Protein AF-A0A7V9NP67-F1 (afdb_monomer_lite)

Radius of gyration: 25.95 Å; chains: 1; bounding box: 63×32×82 Å

Secondary structure (DSSP, 8-state):
-----------HHHHHHHHHHHHHHHHHHHHHHHHHHHHSTTPPPSS---HHHH-EEEEEEEESSSPPPHHHHHHHHHHTT--S-EEEE-SS-TTEEEEEEEPP--SS------------------------S-HHHHHHHHHHHHHHHHHHHHHTTTSEEPPTTS-TTT-TTEEEEEEEEEEE---TT-

Structure (mmCIF, N/CA/C/O backbone):
data_AF-A0A7V9NP67-F1
#
_entry.id   AF-A0A7V9NP67-F1
#
loop_
_atom_site.group_PDB
_atom_site.id
_atom_site.type_symbol
_atom_site.label_atom_id
_atom_site.label_alt_id
_atom_site.label_comp_id
_atom_site.label_asym_id
_atom_site.label_entity_id
_atom_site.label_seq_id
_atom_site.pdbx_PDB_ins_code
_atom_site.Cartn_x
_atom_site.Cartn_y
_atom_site.Cartn_z
_atom_site.occupancy
_atom_site.B_iso_or_equiv
_atom_site.auth_seq_id
_atom_site.auth_comp_id
_atom_site.auth_asym_id
_atom_site.auth_atom_id
_atom_site.pdbx_PDB_model_num
ATOM 1 N N . MET A 1 1 ? -14.406 8.738 -49.162 1.00 58.19 1 MET A N 1
ATOM 2 C CA . MET A 1 1 ? -13.792 7.733 -48.272 1.00 58.19 1 MET A CA 1
ATOM 3 C C . MET A 1 1 ? -12.295 7.837 -48.492 1.00 58.19 1 MET A C 1
ATOM 5 O O . MET A 1 1 ? -11.860 7.601 -49.608 1.00 58.19 1 MET A O 1
ATOM 9 N N . PHE A 1 2 ? -11.547 8.361 -47.522 1.00 65.94 2 PHE A N 1
ATOM 10 C CA . PHE A 1 2 ? -10.110 8.587 -47.685 1.00 65.94 2 PHE A CA 1
ATOM 11 C C . PHE A 1 2 ? -9.362 7.286 -47.365 1.00 65.94 2 PHE A C 1
ATOM 13 O O . PHE A 1 2 ? -9.343 6.856 -46.214 1.00 65.94 2 PHE A O 1
ATOM 20 N N . GLU A 1 3 ? -8.786 6.643 -48.381 1.00 68.69 3 GLU A N 1
ATOM 21 C CA . GLU A 1 3 ? -7.829 5.547 -48.198 1.00 68.69 3 GLU A CA 1
ATOM 22 C C . GLU A 1 3 ? -6.457 6.143 -47.865 1.00 68.69 3 GLU A C 1
ATOM 24 O O . GLU A 1 3 ? -5.738 6.614 -48.742 1.00 68.69 3 GLU A O 1
ATOM 29 N N . PHE A 1 4 ? -6.092 6.147 -46.583 1.00 68.44 4 PHE A N 1
ATOM 30 C CA . PHE A 1 4 ? -4.807 6.686 -46.120 1.00 68.44 4 PHE A CA 1
ATOM 31 C C . PHE A 1 4 ? -3.617 5.732 -46.329 1.00 68.44 4 PHE A C 1
ATOM 33 O O . PHE A 1 4 ? -2.472 6.141 -46.157 1.00 68.44 4 PHE A O 1
ATOM 40 N N . PHE A 1 5 ? -3.857 4.484 -46.743 1.00 70.94 5 PHE A N 1
ATOM 41 C CA . PHE A 1 5 ? -2.814 3.472 -46.919 1.00 70.94 5 PHE A CA 1
ATOM 42 C C . PHE A 1 5 ? -2.998 2.706 -48.234 1.00 70.94 5 PHE A C 1
ATOM 44 O O . PHE A 1 5 ? -3.529 1.599 -48.266 1.00 70.94 5 PHE A O 1
ATOM 51 N N . GLY A 1 6 ? -2.545 3.302 -49.339 1.00 74.88 6 GLY A N 1
ATOM 52 C CA . GLY A 1 6 ? -2.340 2.580 -50.597 1.00 74.88 6 GLY A CA 1
ATOM 53 C C . GLY A 1 6 ? -1.112 1.660 -50.522 1.00 74.88 6 GLY A C 1
ATOM 54 O O . GLY A 1 6 ? -0.182 1.950 -49.774 1.00 74.88 6 GLY A O 1
ATOM 55 N N . LYS A 1 7 ? -1.128 0.556 -51.293 1.00 69.12 7 LYS A N 1
ATOM 56 C CA . LYS A 1 7 ? -0.087 -0.496 -51.439 1.00 69.12 7 LYS A CA 1
ATOM 57 C C . LYS A 1 7 ? 1.244 -0.207 -50.715 1.00 69.12 7 LYS A C 1
ATOM 59 O O . LYS A 1 7 ? 2.182 0.326 -51.305 1.00 69.12 7 LYS A O 1
ATOM 64 N N . ILE A 1 8 ? 1.336 -0.622 -49.452 1.00 77.69 8 ILE A N 1
ATOM 65 C CA . ILE A 1 8 ? 2.560 -0.539 -48.647 1.00 77.69 8 ILE A CA 1
ATOM 66 C C . ILE A 1 8 ? 3.517 -1.641 -49.115 1.00 77.69 8 ILE A C 1
ATOM 68 O O . ILE A 1 8 ? 3.267 -2.823 -48.888 1.00 77.69 8 ILE A O 1
ATOM 72 N N . ASN A 1 9 ? 4.610 -1.257 -49.776 1.00 77.62 9 ASN A N 1
ATOM 73 C CA . ASN A 1 9 ? 5.675 -2.164 -50.204 1.00 77.62 9 ASN A CA 1
ATOM 74 C C . ASN A 1 9 ? 6.942 -1.888 -49.381 1.00 77.62 9 ASN A C 1
ATOM 76 O O . ASN A 1 9 ? 7.837 -1.168 -49.819 1.00 77.62 9 ASN A O 1
ATOM 80 N N . VAL A 1 10 ? 6.967 -2.395 -48.147 1.00 84.00 10 VAL A N 1
ATOM 81 C CA . VAL A 1 10 ? 8.101 -2.259 -47.222 1.00 84.00 10 VAL A CA 1
ATOM 82 C C . VAL A 1 10 ? 8.799 -3.608 -47.100 1.00 84.00 10 VAL A C 1
ATOM 84 O O . VAL A 1 10 ? 8.174 -4.604 -46.736 1.00 84.00 10 VAL A O 1
ATOM 87 N N . ASP A 1 11 ? 10.104 -3.633 -47.373 1.00 85.38 11 ASP A N 1
ATOM 88 C CA . ASP A 1 11 ? 10.941 -4.817 -47.179 1.00 85.38 11 ASP A CA 1
ATOM 89 C C . ASP A 1 11 ? 11.337 -4.963 -45.702 1.00 85.38 11 ASP A C 1
ATOM 91 O O . ASP A 1 11 ? 12.417 -4.568 -45.249 1.00 85.38 11 ASP A O 1
ATOM 95 N N . TRP A 1 12 ? 10.425 -5.550 -44.932 1.00 88.69 12 TRP A N 1
ATOM 96 C CA . TRP A 1 12 ? 10.638 -5.883 -43.526 1.00 88.69 12 TRP A CA 1
ATOM 97 C C . TRP A 1 12 ? 11.828 -6.826 -43.315 1.00 88.69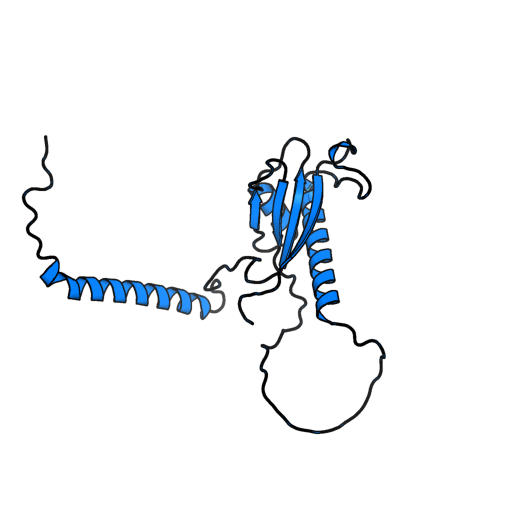 12 TRP A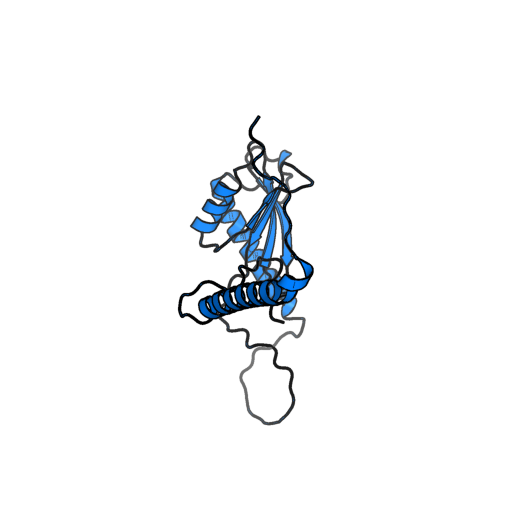 C 1
ATOM 99 O O . TRP A 1 12 ? 12.483 -6.781 -42.270 1.00 88.69 12 TRP A O 1
ATOM 109 N N . MET A 1 13 ? 12.148 -7.659 -44.309 1.00 88.75 13 MET A N 1
ATOM 110 C CA . MET A 1 13 ? 13.216 -8.644 -44.193 1.00 88.75 13 MET A CA 1
ATOM 111 C C . MET A 1 13 ? 14.601 -8.013 -44.367 1.00 88.75 13 MET A C 1
ATOM 113 O O . MET A 1 13 ? 15.543 -8.396 -43.664 1.00 88.75 13 MET A O 1
ATOM 117 N N . GLY A 1 14 ? 14.720 -7.015 -45.243 1.00 87.81 14 GLY A N 1
ATOM 118 C CA . GLY A 1 14 ? 15.917 -6.187 -45.392 1.00 87.81 14 GLY A CA 1
ATOM 119 C C . GLY A 1 14 ? 16.166 -5.275 -44.185 1.00 87.81 14 GLY A C 1
ATOM 120 O O . GLY A 1 14 ? 17.304 -5.140 -43.728 1.00 87.81 14 GLY A O 1
ATOM 121 N N . LEU A 1 15 ? 15.099 -4.718 -43.601 1.00 89.75 15 LEU A N 1
ATOM 122 C CA . LEU A 1 15 ? 15.173 -3.760 -42.488 1.00 89.75 15 LEU A CA 1
ATOM 123 C C . LEU A 1 15 ? 15.292 -4.393 -41.093 1.00 89.75 15 LEU A C 1
ATOM 125 O O . LEU A 1 15 ? 15.509 -3.680 -40.113 1.00 89.75 15 LEU A O 1
ATOM 129 N N . ARG A 1 16 ? 15.222 -5.721 -40.964 1.00 92.88 16 ARG A N 1
ATOM 130 C CA . ARG A 1 16 ? 15.302 -6.399 -39.656 1.00 92.88 16 ARG A CA 1
ATOM 131 C C . ARG A 1 16 ? 16.538 -6.014 -38.835 1.00 92.88 16 ARG A C 1
ATOM 133 O O . ARG A 1 16 ? 16.432 -5.802 -37.637 1.00 92.88 16 ARG A O 1
ATOM 140 N N . LYS A 1 17 ? 17.715 -5.900 -39.464 1.00 92.31 17 LYS A N 1
ATOM 141 C CA . LYS A 1 17 ? 18.984 -5.622 -38.767 1.00 92.31 17 LYS A CA 1
ATOM 142 C C . LYS A 1 17 ? 19.020 -4.216 -38.150 1.00 92.31 17 LYS A C 1
ATOM 144 O O . LYS A 1 17 ? 19.294 -4.136 -36.955 1.00 92.31 17 LYS A O 1
ATOM 149 N N . PRO A 1 18 ? 18.730 -3.126 -38.894 1.00 93.62 18 PRO A N 1
ATOM 150 C CA . PRO A 1 18 ? 18.667 -1.799 -38.287 1.00 93.62 18 PRO A CA 1
ATOM 151 C C . PRO A 1 18 ? 17.536 -1.676 -37.258 1.00 93.62 18 PRO A C 1
ATOM 153 O O . PRO A 1 18 ? 17.750 -1.064 -36.218 1.00 93.62 18 PRO A O 1
ATOM 156 N N . LEU A 1 19 ? 16.375 -2.305 -37.479 1.00 93.94 19 LEU A N 1
ATOM 157 C CA . LEU A 1 19 ? 15.278 -2.290 -36.500 1.00 93.94 19 LEU A CA 1
ATOM 158 C C . LEU A 1 19 ? 15.662 -2.986 -35.183 1.00 93.94 19 LEU A C 1
ATOM 160 O O . LEU A 1 19 ? 15.413 -2.444 -34.108 1.00 93.94 19 LEU A O 1
ATOM 164 N N . ILE A 1 20 ? 16.331 -4.142 -35.255 1.00 94.50 20 ILE A N 1
ATOM 165 C CA . ILE A 1 20 ? 16.862 -4.835 -34.071 1.00 94.50 20 ILE A CA 1
ATOM 166 C C . ILE A 1 20 ? 17.926 -3.976 -33.377 1.00 94.50 20 ILE A C 1
ATOM 168 O O . ILE A 1 20 ? 17.897 -3.849 -32.157 1.00 94.50 20 ILE A O 1
ATOM 172 N N . ALA A 1 21 ? 18.837 -3.349 -34.127 1.00 95.62 21 ALA A N 1
ATOM 173 C CA . ALA A 1 21 ? 19.868 -2.487 -33.550 1.00 95.62 21 ALA A CA 1
ATOM 174 C C . ALA A 1 21 ? 19.268 -1.287 -32.799 1.00 95.62 21 ALA A C 1
ATOM 176 O O . ALA A 1 21 ? 19.691 -0.991 -31.684 1.00 95.62 21 ALA A O 1
ATOM 177 N N . ILE A 1 22 ? 18.245 -0.642 -33.370 1.00 96.62 22 ILE A N 1
ATOM 178 C CA . ILE A 1 22 ? 17.503 0.442 -32.713 1.00 96.62 22 ILE A CA 1
ATOM 179 C C . ILE A 1 22 ? 16.813 -0.074 -31.445 1.00 96.62 22 ILE A C 1
ATOM 181 O O . ILE A 1 22 ? 16.920 0.558 -30.398 1.00 96.62 22 ILE A O 1
ATOM 185 N N . SER A 1 23 ? 16.162 -1.239 -31.505 1.00 95.12 23 SER A N 1
ATOM 186 C CA . SER A 1 23 ? 15.522 -1.847 -30.332 1.00 95.12 23 SER A CA 1
ATOM 187 C C . SER A 1 23 ? 16.520 -2.129 -29.207 1.00 95.12 23 SER A C 1
ATOM 189 O O . SER A 1 23 ? 16.227 -1.845 -28.048 1.00 95.12 23 SER A O 1
ATOM 191 N N . ILE A 1 24 ? 17.698 -2.668 -29.534 1.00 96.94 24 ILE A N 1
ATOM 192 C CA . ILE A 1 24 ? 18.765 -2.929 -28.559 1.00 96.94 24 ILE A CA 1
ATOM 193 C C . ILE A 1 24 ? 19.266 -1.614 -27.962 1.00 96.94 24 ILE A C 1
ATOM 195 O O . ILE A 1 24 ? 19.438 -1.526 -26.751 1.00 96.94 24 ILE A O 1
ATOM 199 N N . LEU A 1 25 ? 19.465 -0.582 -28.784 1.00 97.06 25 LEU A N 1
ATOM 200 C CA . LEU A 1 25 ? 19.927 0.722 -28.316 1.00 97.06 25 LEU A CA 1
ATOM 201 C C . LEU A 1 25 ? 18.929 1.348 -27.337 1.00 97.06 25 LEU A C 1
ATOM 203 O O . LEU A 1 25 ? 19.336 1.832 -26.284 1.00 97.06 25 LEU A O 1
ATOM 207 N N . ILE A 1 26 ? 17.630 1.281 -27.639 1.00 96.50 26 ILE A N 1
ATOM 208 C CA . ILE A 1 26 ? 16.570 1.764 -26.742 1.00 96.50 26 ILE A CA 1
ATOM 209 C C . ILE A 1 26 ? 16.566 0.972 -25.426 1.00 96.50 26 ILE A C 1
ATOM 211 O O . ILE A 1 26 ? 16.475 1.571 -24.356 1.00 96.50 26 ILE A O 1
ATOM 215 N N . LEU A 1 27 ? 16.717 -0.355 -25.484 1.00 95.81 27 LEU A N 1
ATOM 216 C CA . LEU A 1 27 ? 16.779 -1.204 -24.290 1.00 95.81 27 LEU A CA 1
ATOM 217 C C . LEU A 1 27 ? 17.988 -0.841 -23.413 1.00 95.81 27 LEU A C 1
ATOM 219 O O . LEU A 1 27 ? 17.838 -0.634 -22.209 1.00 95.81 27 LEU A O 1
ATOM 223 N N . LEU A 1 28 ? 19.171 -0.694 -24.016 1.00 96.19 28 LEU A N 1
ATOM 224 C CA . LEU A 1 28 ? 20.390 -0.290 -23.312 1.00 96.19 28 LEU A CA 1
ATOM 225 C C . LEU A 1 28 ? 20.266 1.112 -22.713 1.00 96.19 28 LEU A C 1
ATOM 227 O O . LEU A 1 28 ? 20.675 1.317 -21.575 1.00 96.19 28 LEU A O 1
ATOM 231 N N . ALA A 1 29 ? 19.667 2.063 -23.432 1.00 94.38 29 ALA A N 1
ATOM 232 C CA . ALA A 1 29 ? 19.404 3.398 -22.904 1.00 94.38 29 ALA A CA 1
ATOM 233 C C . ALA A 1 29 ? 18.481 3.349 -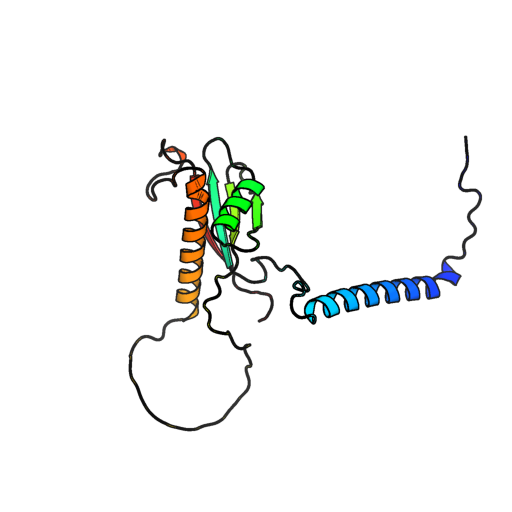21.673 1.00 94.38 29 ALA A C 1
ATOM 235 O O . ALA A 1 29 ? 18.747 4.028 -20.680 1.00 94.38 29 ALA A O 1
ATOM 236 N N . GLY A 1 30 ? 17.448 2.499 -21.699 1.00 90.12 30 GLY A N 1
ATOM 237 C CA . GLY A 1 30 ? 16.587 2.244 -20.544 1.00 90.12 30 GLY A CA 1
ATOM 238 C C . GLY A 1 30 ? 17.355 1.676 -19.347 1.00 90.12 30 GLY A C 1
ATOM 239 O O . GLY A 1 30 ? 17.207 2.175 -18.234 1.00 90.12 30 GLY A O 1
ATOM 240 N N . LEU A 1 31 ? 18.231 0.693 -19.573 1.00 89.62 31 LEU A N 1
ATOM 241 C CA . LEU A 1 31 ? 19.044 0.086 -18.513 1.00 89.62 31 LEU A CA 1
ATOM 242 C C . LEU A 1 31 ? 20.067 1.067 -17.918 1.00 89.62 31 LEU A C 1
ATOM 244 O O . LEU A 1 31 ? 20.252 1.129 -16.706 1.00 89.62 31 LEU A O 1
ATOM 248 N N . ILE A 1 32 ? 20.715 1.872 -18.759 1.00 89.88 32 ILE A N 1
ATOM 249 C CA . ILE A 1 32 ? 21.634 2.920 -18.300 1.00 89.88 32 ILE A CA 1
ATOM 250 C C . ILE A 1 32 ? 20.872 3.963 -17.473 1.00 89.88 32 ILE A C 1
ATOM 252 O O . ILE A 1 32 ? 21.392 4.444 -16.469 1.00 89.88 32 ILE A O 1
ATOM 256 N N . SER A 1 33 ? 19.630 4.286 -17.847 1.00 86.19 33 SER A N 1
ATOM 257 C CA . SER A 1 33 ? 18.789 5.219 -17.095 1.00 86.19 33 SER A CA 1
ATOM 258 C C . SER A 1 33 ? 18.439 4.701 -15.695 1.00 86.19 33 SER A C 1
ATOM 260 O O . SER A 1 33 ? 18.527 5.470 -14.735 1.00 86.19 33 SER A O 1
ATOM 262 N N . THR A 1 34 ? 18.094 3.417 -15.544 1.00 81.50 34 THR A N 1
ATOM 263 C CA . THR A 1 34 ? 17.768 2.843 -14.226 1.00 81.50 34 THR A CA 1
ATOM 264 C C . THR A 1 34 ? 18.993 2.765 -13.318 1.00 81.50 34 THR A C 1
ATOM 266 O O . THR A 1 34 ? 18.920 3.192 -12.166 1.00 81.50 34 THR A O 1
ATOM 269 N N . ILE A 1 35 ? 20.134 2.307 -13.844 1.00 83.06 35 ILE A N 1
ATOM 270 C CA . ILE A 1 35 ? 21.400 2.243 -13.098 1.00 83.06 35 ILE A CA 1
ATOM 271 C C . ILE A 1 35 ? 21.881 3.652 -12.731 1.00 83.06 35 ILE A C 1
ATOM 273 O O . ILE A 1 35 ? 22.275 3.897 -11.594 1.00 83.06 35 ILE A O 1
ATOM 277 N N . GLY A 1 36 ? 21.815 4.604 -13.666 1.00 81.94 36 GLY A N 1
ATOM 278 C CA . GLY A 1 36 ? 22.211 5.991 -13.421 1.00 81.94 36 GLY A CA 1
ATOM 279 C C . GLY A 1 36 ? 21.407 6.635 -12.292 1.00 81.94 36 GLY A C 1
ATOM 280 O O . GLY A 1 36 ? 21.974 7.326 -11.446 1.00 81.94 36 GLY A O 1
ATOM 281 N N . ARG A 1 37 ? 20.102 6.352 -12.222 1.00 78.62 37 ARG A N 1
ATOM 282 C CA . ARG A 1 37 ? 19.245 6.820 -11.128 1.00 78.62 37 ARG A CA 1
ATOM 283 C C . ARG A 1 37 ? 19.624 6.197 -9.785 1.00 78.62 37 ARG A C 1
ATOM 285 O O . ARG A 1 37 ? 19.660 6.916 -8.799 1.00 78.62 37 ARG A O 1
ATOM 292 N N . GLN A 1 38 ? 19.973 4.913 -9.762 1.00 73.56 38 GLN A N 1
ATOM 293 C CA . GLN A 1 38 ? 20.389 4.217 -8.542 1.00 73.56 38 GLN A CA 1
ATOM 294 C C . GLN A 1 38 ? 21.753 4.682 -8.009 1.00 73.56 38 GLN A C 1
ATOM 296 O O . GLN A 1 38 ? 21.962 4.723 -6.802 1.00 73.56 38 GLN A O 1
ATOM 301 N N . LEU A 1 39 ? 22.691 5.026 -8.897 1.00 74.62 39 LEU A N 1
ATOM 302 C CA . LEU A 1 39 ? 24.042 5.463 -8.520 1.00 74.62 39 LEU A CA 1
ATOM 303 C C . LEU A 1 39 ? 24.131 6.959 -8.177 1.00 74.62 39 LEU A C 1
ATOM 305 O O . LEU A 1 39 ? 25.167 7.415 -7.693 1.00 74.62 39 LEU A O 1
ATOM 309 N N . THR A 1 40 ? 23.078 7.736 -8.438 1.00 72.75 40 THR A N 1
ATOM 310 C CA . THR A 1 40 ? 23.053 9.167 -8.115 1.00 72.75 40 THR A CA 1
ATOM 311 C C . THR A 1 40 ? 22.690 9.359 -6.635 1.00 72.75 40 THR A C 1
ATOM 313 O O . THR A 1 40 ? 21.659 8.842 -6.204 1.00 72.75 40 THR A O 1
ATOM 316 N N . PRO A 1 41 ? 23.471 10.120 -5.840 1.00 59.28 41 PRO A N 1
ATOM 317 C CA . PRO A 1 41 ? 23.115 10.435 -4.456 1.00 59.28 41 PRO A CA 1
ATOM 318 C C . PRO A 1 41 ? 21.765 11.165 -4.396 1.00 59.28 41 PRO A C 1
ATOM 320 O O . PRO A 1 41 ? 21.612 12.228 -4.996 1.00 59.28 41 PRO A O 1
ATOM 323 N N . GLY A 1 42 ? 20.780 10.588 -3.703 1.00 63.28 42 GLY A N 1
ATOM 324 C CA . GLY A 1 42 ? 19.403 11.103 -3.663 1.00 63.28 42 GLY A CA 1
ATOM 325 C C . GLY A 1 42 ? 18.523 10.699 -4.855 1.00 63.28 42 GLY A C 1
ATOM 326 O O . GLY A 1 42 ? 17.424 11.228 -5.007 1.00 63.28 42 GLY A O 1
ATOM 327 N N . GLY A 1 43 ? 18.989 9.787 -5.712 1.00 60.22 43 GLY A N 1
ATOM 328 C CA . GLY A 1 43 ? 18.161 9.152 -6.732 1.00 60.22 43 GLY A CA 1
ATOM 329 C C . GLY A 1 43 ? 17.159 8.164 -6.129 1.00 60.22 43 GLY A C 1
ATOM 330 O O . GLY A 1 43 ? 17.312 7.709 -4.999 1.00 60.22 43 GLY A O 1
ATOM 331 N N . THR A 1 44 ? 16.101 7.845 -6.876 1.00 62.38 44 THR A N 1
ATOM 332 C CA . THR A 1 44 ? 15.128 6.834 -6.440 1.00 62.38 44 THR A CA 1
ATOM 333 C C . THR A 1 44 ? 15.697 5.434 -6.643 1.00 62.38 44 THR A C 1
ATOM 335 O O . THR A 1 44 ? 16.468 5.207 -7.583 1.00 62.38 44 THR A O 1
ATOM 338 N N . ASP A 1 45 ? 15.238 4.478 -5.838 1.00 65.50 45 ASP A N 1
ATOM 339 C CA . ASP A 1 45 ? 15.539 3.064 -6.045 1.00 65.50 45 ASP A CA 1
ATOM 340 C C . ASP A 1 45 ? 15.317 2.658 -7.515 1.00 65.50 45 ASP A C 1
ATOM 342 O O . ASP A 1 45 ? 14.403 3.130 -8.209 1.00 65.50 45 ASP A O 1
ATOM 346 N N . ALA A 1 46 ? 16.197 1.789 -8.027 1.00 62.00 46 ALA A N 1
ATOM 347 C CA . ALA A 1 46 ? 16.057 1.255 -9.383 1.00 62.00 46 ALA A CA 1
ATOM 348 C C . ALA A 1 46 ? 14.713 0.534 -9.549 1.00 62.00 46 ALA A C 1
ATOM 350 O O . ALA A 1 46 ? 14.088 0.633 -10.608 1.00 62.00 46 ALA A O 1
ATOM 351 N N . PHE A 1 47 ? 14.261 -0.125 -8.480 1.00 68.00 47 PHE A N 1
ATOM 352 C CA . PHE A 1 47 ? 13.024 -0.883 -8.414 1.00 68.00 47 PHE A CA 1
ATOM 353 C C . PHE A 1 47 ? 12.300 -0.560 -7.104 1.00 68.00 47 PHE A C 1
ATOM 355 O O . PHE A 1 47 ? 12.828 -0.834 -6.028 1.00 68.00 47 PHE A O 1
ATOM 362 N N . ASN A 1 48 ? 11.083 -0.017 -7.199 1.00 72.75 48 ASN A N 1
ATOM 363 C CA . ASN A 1 48 ? 10.184 0.155 -6.055 1.00 72.75 48 ASN A CA 1
ATOM 364 C C . ASN A 1 48 ? 9.628 -1.222 -5.672 1.00 72.75 48 ASN A C 1
ATOM 366 O O . ASN A 1 48 ? 8.565 -1.638 -6.134 1.00 72.75 48 ASN A O 1
ATOM 370 N N . LEU A 1 49 ? 10.425 -1.983 -4.926 1.00 80.25 49 LEU A N 1
ATOM 371 C CA . LEU A 1 49 ? 10.070 -3.326 -4.495 1.00 80.25 49 LEU A CA 1
ATOM 372 C C . LEU A 1 49 ? 9.112 -3.246 -3.310 1.00 80.25 49 LEU A C 1
ATOM 374 O O . LEU A 1 49 ? 9.433 -2.653 -2.284 1.00 80.25 49 LEU A O 1
ATOM 378 N N . GLY A 1 50 ? 7.953 -3.881 -3.459 1.00 79.81 50 GLY A N 1
ATOM 379 C CA . GLY A 1 50 ? 6.974 -3.984 -2.388 1.00 79.81 50 GLY A CA 1
ATOM 380 C C . GLY A 1 50 ? 7.397 -4.941 -1.272 1.00 79.81 50 GLY A C 1
ATOM 381 O O . GLY A 1 50 ? 8.419 -5.632 -1.335 1.00 79.81 50 GLY A O 1
ATOM 382 N N . VAL A 1 51 ? 6.529 -5.015 -0.269 1.00 84.25 51 VAL A N 1
ATOM 383 C CA . VAL A 1 51 ? 6.667 -5.837 0.943 1.00 84.25 51 VAL A CA 1
ATOM 384 C C . VAL A 1 51 ? 6.867 -7.325 0.633 1.00 84.25 51 VAL A C 1
ATOM 386 O O . VAL A 1 51 ? 7.629 -7.990 1.318 1.00 84.25 51 VAL A O 1
ATOM 389 N N . ASP A 1 52 ? 6.308 -7.836 -0.468 1.00 85.19 52 ASP A N 1
ATOM 390 C CA . ASP A 1 52 ? 6.492 -9.240 -0.880 1.00 85.19 52 ASP A CA 1
ATOM 391 C C . ASP A 1 52 ? 7.946 -9.581 -1.281 1.00 85.19 52 ASP A C 1
ATOM 393 O O . ASP A 1 52 ? 8.308 -10.750 -1.370 1.00 85.19 52 ASP A O 1
ATOM 397 N N . PHE A 1 53 ? 8.786 -8.572 -1.542 1.00 84.75 53 PHE A N 1
ATOM 398 C CA . PHE A 1 53 ? 10.187 -8.750 -1.939 1.00 84.75 53 PHE A CA 1
ATOM 399 C C . PHE A 1 53 ? 11.169 -8.200 -0.912 1.00 84.75 53 PHE A C 1
ATOM 401 O O . PHE A 1 53 ? 12.197 -8.826 -0.663 1.00 84.75 53 PHE A O 1
ATOM 408 N N . ARG A 1 54 ? 10.879 -7.030 -0.332 1.00 84.00 54 ARG A N 1
ATOM 409 C CA . ARG A 1 54 ? 11.703 -6.418 0.722 1.00 84.00 54 ARG A CA 1
ATOM 410 C C . ARG A 1 54 ? 11.448 -7.033 2.096 1.00 84.00 54 ARG A C 1
ATOM 412 O O . ARG A 1 54 ? 12.250 -6.809 2.989 1.00 84.00 54 ARG A O 1
ATOM 419 N N . GLY A 1 55 ? 10.374 -7.803 2.240 1.00 86.38 55 GLY A N 1
ATOM 420 C CA . GLY A 1 55 ? 9.840 -8.250 3.515 1.00 86.38 55 GLY A CA 1
ATOM 421 C C . GLY A 1 55 ? 8.970 -7.174 4.179 1.00 86.38 55 GLY A C 1
ATOM 422 O O . GLY A 1 55 ? 8.819 -6.059 3.666 1.00 86.38 55 GLY A O 1
ATOM 423 N N . GLY A 1 56 ? 8.407 -7.496 5.342 1.00 90.00 56 GLY A N 1
ATOM 424 C CA . GLY A 1 56 ? 7.583 -6.592 6.141 1.00 90.00 56 GLY A CA 1
ATOM 425 C C . GLY A 1 56 ? 6.416 -7.311 6.811 1.00 90.00 56 GLY A C 1
ATOM 426 O O . GLY A 1 56 ? 6.510 -8.486 7.173 1.00 90.00 56 GLY A O 1
ATOM 427 N N . THR A 1 57 ? 5.306 -6.595 6.974 1.00 92.44 57 THR A N 1
ATOM 428 C CA . THR A 1 57 ? 4.094 -7.109 7.619 1.00 92.44 57 THR A CA 1
ATOM 429 C C . THR A 1 57 ? 2.890 -6.886 6.711 1.00 92.44 57 THR A C 1
ATOM 431 O O . THR A 1 57 ? 2.664 -5.776 6.228 1.00 92.44 57 THR A O 1
ATOM 434 N N . VAL A 1 58 ? 2.083 -7.925 6.507 1.00 93.62 58 VAL A N 1
ATOM 435 C CA . VAL A 1 58 ? 0.784 -7.837 5.834 1.00 93.62 58 VAL A CA 1
ATOM 436 C C . VAL A 1 58 ? -0.310 -7.909 6.892 1.00 93.62 58 VAL A C 1
ATOM 438 O O . VAL A 1 58 ? -0.427 -8.881 7.632 1.00 93.62 58 VAL A O 1
ATOM 441 N N . ILE A 1 59 ? -1.117 -6.857 6.984 1.00 94.81 59 ILE A N 1
ATOM 442 C CA . ILE A 1 59 ? -2.203 -6.737 7.950 1.00 94.81 59 ILE A CA 1
ATOM 443 C C . ILE A 1 59 ? -3.522 -6.787 7.187 1.00 94.81 59 ILE A C 1
ATOM 445 O O . ILE A 1 59 ? -3.744 -6.004 6.269 1.00 94.81 59 ILE A O 1
ATOM 449 N N . THR A 1 60 ? -4.415 -7.688 7.583 1.00 94.50 60 THR A N 1
ATOM 450 C CA . THR A 1 60 ? -5.777 -7.742 7.045 1.00 94.50 60 THR A CA 1
ATOM 451 C C . THR A 1 60 ? -6.716 -7.047 8.020 1.00 94.50 60 THR A C 1
ATOM 453 O O . THR A 1 60 ? -6.881 -7.488 9.161 1.00 94.50 60 THR A O 1
ATOM 456 N N . ALA A 1 61 ? -7.326 -5.951 7.575 1.00 93.94 61 ALA A N 1
ATOM 457 C CA . ALA A 1 61 ? -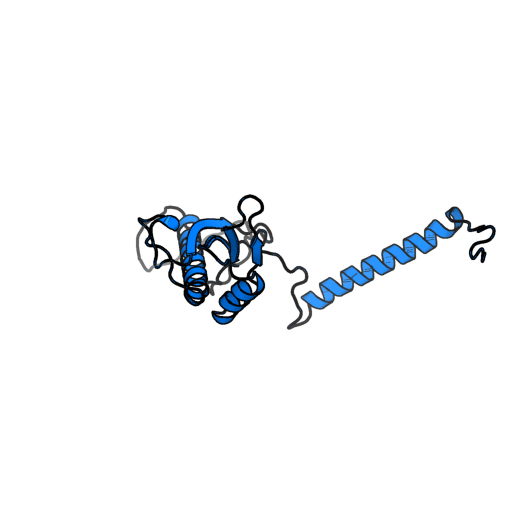8.292 -5.181 8.346 1.00 93.94 61 ALA A CA 1
ATOM 458 C C . ALA A 1 61 ? -9.689 -5.324 7.737 1.00 93.94 61 ALA A C 1
ATOM 460 O O . ALA A 1 61 ? -9.869 -5.158 6.532 1.00 93.94 61 ALA A O 1
ATOM 461 N N . LYS A 1 62 ? -10.674 -5.616 8.585 1.00 93.62 62 LYS A N 1
ATOM 462 C CA . LYS A 1 62 ? -12.095 -5.678 8.241 1.00 93.62 62 LYS A CA 1
ATOM 463 C C . LYS A 1 62 ? -12.784 -4.408 8.731 1.00 93.62 62 LYS A C 1
ATOM 465 O O . LYS A 1 62 ? -12.586 -4.031 9.885 1.00 93.62 62 LYS A O 1
ATOM 470 N N . PHE A 1 63 ? -13.599 -3.773 7.896 1.00 93.00 63 PHE A N 1
ATOM 471 C CA . PHE A 1 63 ? -14.334 -2.550 8.239 1.00 93.00 63 PHE A CA 1
ATOM 472 C C . PHE A 1 63 ? -15.831 -2.813 8.395 1.00 93.00 63 PHE A C 1
ATOM 474 O O . PHE A 1 63 ? -16.403 -3.658 7.709 1.00 93.00 63 PHE A O 1
ATOM 481 N N . LYS A 1 64 ? -16.475 -2.065 9.294 1.00 89.75 64 LYS A N 1
ATOM 482 C CA . LYS A 1 64 ? -17.922 -2.103 9.511 1.00 89.75 64 LYS A CA 1
ATOM 483 C C . LYS A 1 64 ? -18.574 -0.911 8.817 1.00 89.75 64 LYS A C 1
ATOM 485 O O . LYS A 1 64 ? -18.239 0.236 9.093 1.00 89.75 64 LYS A O 1
ATOM 490 N N . GLY A 1 65 ? -19.540 -1.175 7.940 1.00 83.12 65 GLY A N 1
ATOM 491 C CA . GLY A 1 65 ? -20.273 -0.121 7.236 1.00 83.12 65 GLY A CA 1
ATOM 492 C C . GLY A 1 65 ? -19.463 0.512 6.101 1.00 83.12 65 GLY A C 1
ATOM 493 O O . GLY A 1 65 ? -19.075 -0.180 5.161 1.00 83.12 65 GLY A O 1
ATOM 494 N N . GLN A 1 66 ? -19.257 1.833 6.149 1.00 80.12 66 GLN A N 1
ATOM 495 C CA . GLN A 1 66 ? -18.557 2.559 5.087 1.00 80.12 66 GLN A CA 1
ATOM 496 C C . GLN A 1 66 ? -17.043 2.358 5.201 1.00 80.12 66 GLN A C 1
ATOM 498 O O . GLN A 1 66 ? -16.380 2.950 6.049 1.00 80.12 66 GLN A O 1
ATOM 503 N N . LYS A 1 67 ? -16.502 1.532 4.303 1.00 85.56 67 LYS A N 1
ATOM 504 C CA . LYS A 1 67 ? -15.061 1.336 4.136 1.00 85.56 67 LYS A CA 1
ATOM 505 C C . LYS A 1 67 ? -14.398 2.651 3.684 1.00 85.56 67 LYS A C 1
ATOM 507 O O . LYS A 1 67 ? -14.850 3.205 2.677 1.00 85.56 67 LYS A O 1
ATOM 512 N N . PRO A 1 68 ? -13.337 3.130 4.362 1.00 89.06 68 PRO A N 1
ATOM 513 C CA . PRO A 1 68 ? -12.534 4.243 3.865 1.00 89.06 68 PRO A CA 1
ATOM 514 C C . PRO A 1 68 ? -11.929 3.918 2.495 1.00 89.06 68 PRO A C 1
ATOM 516 O O . PRO A 1 68 ? -11.693 2.751 2.157 1.00 89.06 68 PRO A O 1
ATOM 519 N N . SER A 1 69 ? -11.681 4.945 1.690 1.00 90.88 69 SER A N 1
ATOM 520 C CA . SER A 1 69 ? -10.977 4.771 0.421 1.00 90.88 69 SER A CA 1
ATOM 521 C C . SER A 1 69 ? -9.524 4.342 0.655 1.00 90.88 69 SER A C 1
ATOM 523 O O . SER A 1 69 ? -8.923 4.613 1.695 1.00 90.88 69 SER A O 1
ATOM 525 N N . GLU A 1 70 ? -8.939 3.659 -0.329 1.00 91.31 70 GLU A N 1
ATOM 526 C CA . GLU A 1 70 ? -7.548 3.195 -0.246 1.00 91.31 70 GLU A CA 1
ATOM 527 C C . GLU A 1 70 ? -6.569 4.362 -0.080 1.00 91.31 70 GLU A C 1
ATOM 529 O O . GLU A 1 70 ? -5.582 4.246 0.648 1.00 91.31 70 GLU A O 1
ATOM 534 N N . ASP A 1 71 ? -6.878 5.501 -0.704 1.00 91.75 71 ASP A N 1
ATOM 535 C CA . ASP A 1 71 ? -6.088 6.722 -0.596 1.00 91.75 71 ASP A CA 1
ATOM 536 C C . ASP A 1 71 ? -6.167 7.333 0.810 1.00 91.75 71 ASP A C 1
ATOM 538 O O . ASP A 1 71 ? -5.137 7.736 1.342 1.00 91.75 71 ASP A O 1
ATOM 542 N N . GLU A 1 72 ? -7.334 7.331 1.463 1.00 93.56 72 GLU A N 1
ATOM 543 C CA . GLU A 1 72 ? -7.466 7.803 2.851 1.00 93.56 72 GLU A CA 1
ATOM 544 C C . GLU A 1 72 ? -6.649 6.942 3.819 1.00 93.56 72 GLU A C 1
ATOM 546 O O . GLU A 1 72 ? -5.916 7.479 4.651 1.00 93.56 72 GLU A O 1
ATOM 551 N N . ILE A 1 73 ? -6.720 5.611 3.687 1.00 93.19 73 ILE A N 1
ATOM 552 C CA . ILE A 1 73 ? -5.923 4.682 4.505 1.00 93.19 73 ILE A CA 1
ATOM 553 C C . ILE A 1 73 ? -4.429 4.920 4.261 1.00 93.19 73 ILE A C 1
ATOM 555 O O . ILE A 1 73 ? -3.647 4.980 5.213 1.00 93.19 73 ILE A O 1
ATOM 559 N N . ARG A 1 74 ? -4.025 5.111 2.998 1.00 93.31 74 ARG A N 1
ATOM 560 C CA . ARG A 1 74 ? -2.641 5.439 2.637 1.00 93.31 74 ARG A CA 1
ATOM 561 C C . ARG A 1 74 ? -2.191 6.742 3.287 1.00 93.31 74 ARG A C 1
ATOM 563 O O . ARG A 1 74 ? -1.121 6.773 3.886 1.00 93.31 74 ARG A O 1
ATOM 570 N N . THR A 1 75 ? -3.004 7.792 3.218 1.00 93.69 75 THR A N 1
ATOM 571 C CA . THR A 1 75 ? -2.705 9.079 3.854 1.00 93.69 75 THR A CA 1
ATOM 572 C C . THR A 1 75 ? -2.608 8.945 5.373 1.00 93.69 75 THR A C 1
ATOM 574 O O . THR A 1 75 ? -1.675 9.482 5.963 1.00 93.69 75 THR A O 1
ATOM 577 N N . ALA A 1 76 ? -3.496 8.187 6.020 1.00 93.81 76 ALA A N 1
ATOM 578 C CA . ALA A 1 76 ? -3.426 7.951 7.463 1.00 93.81 76 ALA A CA 1
ATOM 579 C C . ALA A 1 76 ? -2.125 7.236 7.875 1.00 93.81 76 ALA A C 1
ATOM 581 O O . ALA A 1 76 ? -1.500 7.621 8.861 1.00 93.81 76 ALA A O 1
ATOM 582 N N . LEU A 1 77 ? -1.679 6.248 7.092 1.00 93.06 77 LEU A N 1
ATOM 583 C CA . LEU A 1 77 ? -0.407 5.550 7.311 1.00 93.06 77 LEU A CA 1
ATOM 584 C C . LEU A 1 77 ? 0.809 6.457 7.054 1.00 93.06 77 LEU A C 1
ATOM 586 O O . LEU A 1 77 ? 1.775 6.430 7.814 1.00 93.06 77 LEU A O 1
ATOM 590 N N . GLN A 1 78 ? 0.759 7.306 6.028 1.00 92.44 78 GLN A N 1
ATOM 591 C CA . GLN A 1 78 ? 1.821 8.279 5.750 1.00 92.44 78 GLN A CA 1
ATOM 592 C C . GLN A 1 78 ? 1.928 9.346 6.847 1.00 92.44 78 GLN A C 1
ATOM 594 O O . GLN A 1 78 ? 3.034 9.728 7.226 1.00 92.44 78 GLN A O 1
ATOM 599 N N . ASN A 1 79 ? 0.800 9.782 7.416 1.00 92.25 79 ASN A N 1
ATOM 600 C CA . ASN A 1 79 ? 0.763 10.773 8.496 1.00 92.25 79 ASN A CA 1
ATOM 601 C C . ASN A 1 79 ? 1.461 10.296 9.778 1.00 92.25 79 ASN A C 1
ATOM 603 O O . ASN A 1 79 ? 1.946 11.121 10.549 1.00 92.25 79 ASN A O 1
ATOM 607 N N . ILE A 1 80 ? 1.528 8.981 10.004 1.00 90.50 80 ILE A N 1
ATOM 608 C CA . ILE A 1 80 ? 2.250 8.385 11.138 1.00 90.50 80 ILE A CA 1
ATOM 609 C C . ILE A 1 80 ? 3.694 7.985 10.785 1.00 90.50 80 ILE A C 1
ATOM 611 O O . ILE A 1 80 ? 4.372 7.364 11.599 1.00 90.50 80 ILE A O 1
ATOM 615 N N . GLY A 1 81 ? 4.173 8.332 9.585 1.00 87.31 81 GLY A N 1
ATOM 616 C CA . GLY A 1 81 ? 5.553 8.108 9.151 1.00 87.31 81 GLY A CA 1
ATOM 617 C C . GLY A 1 81 ? 5.818 6.787 8.422 1.00 87.31 81 GLY A C 1
ATOM 618 O O . GLY A 1 81 ? 6.979 6.476 8.162 1.00 87.31 81 GLY A O 1
ATOM 619 N N . ILE A 1 82 ? 4.789 6.012 8.053 1.00 87.69 82 ILE A N 1
ATOM 620 C CA . ILE A 1 82 ? 4.986 4.825 7.206 1.00 87.69 82 ILE A CA 1
ATOM 621 C C . ILE A 1 82 ? 5.253 5.272 5.770 1.00 87.69 82 ILE A C 1
ATOM 623 O O . ILE A 1 82 ? 4.413 5.905 5.128 1.00 87.69 82 ILE A O 1
ATOM 627 N N . THR A 1 83 ? 6.429 4.917 5.257 1.00 83.25 83 THR A N 1
ATOM 628 C CA . THR A 1 83 ? 6.832 5.241 3.887 1.00 83.25 83 THR A CA 1
ATOM 629 C C . THR A 1 83 ? 6.336 4.157 2.933 1.00 83.25 83 THR A C 1
ATOM 631 O O . THR A 1 83 ? 6.547 2.977 3.181 1.00 83.25 83 THR A O 1
ATOM 634 N N . ASP A 1 84 ? 5.665 4.571 1.858 1.00 82.31 84 ASP A N 1
ATOM 635 C CA . ASP A 1 84 ? 5.148 3.712 0.778 1.00 82.31 84 ASP A CA 1
ATOM 636 C C . ASP A 1 84 ? 4.309 2.482 1.218 1.00 82.31 84 ASP A C 1
ATOM 638 O O . ASP A 1 84 ? 4.586 1.350 0.813 1.00 82.31 84 ASP A O 1
ATOM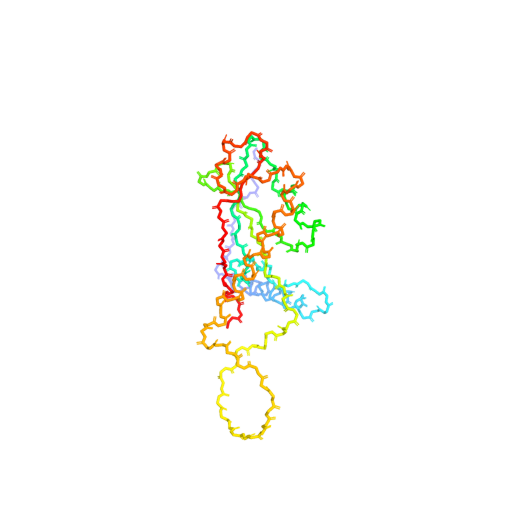 642 N N . PRO A 1 85 ? 3.264 2.656 2.056 1.00 88.12 85 PRO A N 1
ATOM 643 C CA . PRO A 1 85 ? 2.359 1.559 2.376 1.00 88.12 85 PRO A CA 1
ATOM 644 C C . PRO A 1 85 ? 1.531 1.169 1.145 1.00 88.12 85 PRO A C 1
ATOM 646 O O . PRO A 1 85 ? 0.936 2.025 0.478 1.00 88.12 85 PRO A O 1
ATOM 649 N N . LEU A 1 86 ? 1.425 -0.136 0.884 1.00 89.88 86 LEU A N 1
ATOM 650 C CA . LEU A 1 86 ? 0.587 -0.665 -0.191 1.00 89.88 86 LEU A CA 1
ATOM 651 C C . LEU A 1 86 ? -0.759 -1.117 0.373 1.00 89.88 86 LEU A C 1
ATOM 653 O O . LEU A 1 86 ? -0.826 -1.989 1.237 1.00 89.88 86 LEU A O 1
ATOM 657 N N . ILE A 1 87 ? -1.832 -0.525 -0.140 1.00 92.81 87 ILE A N 1
ATOM 658 C CA . ILE A 1 87 ? -3.204 -0.843 0.239 1.00 92.81 87 ILE A CA 1
ATOM 659 C C . ILE A 1 87 ? -3.813 -1.594 -0.936 1.00 92.81 87 ILE A C 1
ATOM 661 O O . ILE A 1 87 ? -3.761 -1.115 -2.066 1.00 92.81 87 ILE A O 1
ATOM 665 N N . GLN A 1 88 ? -4.365 -2.770 -0.669 1.00 91.19 88 GLN A N 1
ATOM 666 C CA . GLN A 1 88 ? -4.997 -3.611 -1.672 1.00 91.19 88 GLN A CA 1
ATOM 667 C C . GLN A 1 88 ? -6.368 -4.050 -1.161 1.00 91.19 88 GLN A C 1
ATOM 669 O O . GLN A 1 88 ? -6.483 -4.610 -0.069 1.00 91.19 88 GLN A O 1
ATOM 674 N N . ALA A 1 89 ? -7.423 -3.821 -1.941 1.00 88.69 89 ALA A N 1
ATOM 675 C CA . ALA A 1 89 ? -8.722 -4.416 -1.651 1.00 88.69 89 ALA A CA 1
ATOM 676 C C . ALA A 1 89 ? -8.629 -5.951 -1.668 1.00 88.69 89 ALA A C 1
ATOM 678 O O . ALA A 1 89 ? -7.970 -6.534 -2.533 1.00 88.69 89 ALA A O 1
ATOM 679 N N . SER A 1 90 ? -9.296 -6.611 -0.720 1.00 84.44 90 SER A N 1
ATOM 680 C CA . SER A 1 90 ? -9.403 -8.067 -0.758 1.00 84.44 90 SER A CA 1
ATOM 681 C C . SER A 1 90 ? -10.260 -8.490 -1.953 1.00 84.44 90 SER A C 1
ATOM 683 O O . SER A 1 90 ? -11.358 -7.975 -2.167 1.00 84.44 90 SER A O 1
ATOM 685 N N . THR A 1 91 ? -9.746 -9.426 -2.750 1.00 82.12 91 THR A N 1
ATOM 686 C CA . THR A 1 91 ? -10.460 -9.982 -3.909 1.00 82.12 91 THR A CA 1
ATOM 687 C C . THR A 1 91 ? -11.640 -10.851 -3.472 1.00 82.12 91 THR A C 1
ATOM 689 O O . THR A 1 91 ? -12.640 -10.939 -4.182 1.00 82.12 91 THR A O 1
ATOM 692 N N . ASP A 1 92 ? -11.532 -11.468 -2.293 1.00 82.44 92 ASP A N 1
ATOM 693 C CA . ASP A 1 92 ? -12.501 -12.447 -1.798 1.00 82.44 92 ASP A CA 1
ATOM 694 C C . ASP A 1 92 ? -13.613 -11.802 -0.964 1.00 82.44 92 ASP A C 1
ATOM 696 O O . ASP A 1 92 ? -14.719 -12.338 -0.873 1.00 82.44 92 ASP A O 1
ATOM 700 N N . LYS A 1 93 ? -13.329 -10.658 -0.330 1.00 85.31 93 LYS A N 1
ATOM 701 C CA . LYS A 1 93 ? -14.219 -10.018 0.645 1.00 85.31 93 LYS A CA 1
ATOM 702 C C . LYS A 1 93 ? -14.206 -8.502 0.496 1.00 85.31 93 LYS A C 1
ATOM 704 O O . LYS A 1 93 ? -13.188 -7.848 0.686 1.00 85.31 93 LYS A O 1
ATOM 709 N N . THR A 1 94 ? -15.359 -7.916 0.194 1.00 84.38 94 THR A N 1
ATOM 710 C CA . THR A 1 94 ? -15.478 -6.476 -0.099 1.00 84.38 94 THR A CA 1
ATOM 711 C C . THR A 1 94 ? -15.265 -5.566 1.115 1.00 84.38 94 THR A C 1
ATOM 713 O O . THR A 1 94 ? -14.990 -4.376 0.955 1.00 84.38 94 THR A O 1
ATOM 716 N N . ASP A 1 95 ? -15.414 -6.116 2.317 1.00 88.44 95 ASP A N 1
ATOM 717 C CA . ASP A 1 95 ? -15.263 -5.462 3.617 1.00 88.44 95 ASP A CA 1
ATOM 718 C C . ASP A 1 95 ? -13.851 -5.597 4.212 1.00 88.44 95 ASP A C 1
ATOM 720 O O . ASP A 1 95 ? -13.572 -5.005 5.257 1.00 88.44 95 ASP A O 1
ATOM 724 N N . GLU A 1 96 ? -12.949 -6.322 3.543 1.00 91.19 96 GLU A N 1
ATOM 725 C CA . GLU A 1 96 ? -11.558 -6.493 3.959 1.00 91.19 96 GLU A CA 1
ATOM 726 C C . GLU A 1 96 ? -10.577 -5.728 3.060 1.00 91.19 96 GLU A C 1
ATOM 728 O O . GLU A 1 96 ? -10.742 -5.588 1.843 1.00 91.19 96 GLU A O 1
ATOM 733 N N . VAL A 1 97 ? -9.513 -5.241 3.689 1.00 93.25 97 VAL A N 1
ATOM 734 C CA . VAL A 1 97 ? -8.395 -4.557 3.043 1.00 93.25 97 VAL A CA 1
ATOM 735 C C . VAL A 1 97 ? -7.097 -5.173 3.538 1.00 93.25 97 VAL A C 1
ATOM 737 O O . VAL A 1 97 ? -6.913 -5.377 4.739 1.00 93.25 97 VAL A O 1
ATOM 740 N N . LEU A 1 98 ? -6.195 -5.448 2.602 1.00 93.75 98 LEU A N 1
ATOM 741 C CA . LEU A 1 98 ? -4.836 -5.877 2.876 1.00 93.75 98 LEU A CA 1
ATOM 742 C C . LEU A 1 98 ? -3.946 -4.637 2.895 1.00 93.75 98 LEU A C 1
ATOM 744 O O . LEU A 1 98 ? -3.864 -3.890 1.920 1.00 93.75 98 LEU A O 1
ATOM 748 N N . ILE A 1 99 ? -3.281 -4.424 4.019 1.00 94.75 99 ILE A N 1
ATOM 749 C CA . ILE A 1 99 ? -2.379 -3.308 4.262 1.00 94.75 99 ILE A CA 1
ATOM 750 C C . ILE A 1 99 ? -0.981 -3.897 4.392 1.00 94.75 99 ILE A C 1
ATOM 752 O O . ILE A 1 99 ? -0.692 -4.603 5.358 1.00 94.75 99 ILE A O 1
ATOM 756 N N . LYS A 1 100 ? -0.114 -3.628 3.418 1.00 93.31 100 LYS A N 1
ATOM 757 C CA . LYS A 1 100 ? 1.280 -4.069 3.452 1.00 93.31 100 LYS A CA 1
ATOM 758 C C . LYS A 1 100 ? 2.161 -2.934 3.957 1.00 93.31 100 LYS A C 1
ATOM 760 O O . LYS A 1 100 ? 2.198 -1.856 3.362 1.00 93.31 100 LYS A O 1
ATOM 765 N N . VAL A 1 101 ? 2.870 -3.201 5.046 1.00 92.69 101 VAL A N 1
ATOM 766 C CA . VAL A 1 101 ? 3.779 -2.267 5.712 1.00 92.69 101 VAL A CA 1
ATOM 767 C C . VAL A 1 101 ? 5.215 -2.781 5.562 1.00 92.69 101 VAL A C 1
ATOM 769 O O . VAL A 1 101 ? 5.455 -3.950 5.875 1.00 92.69 101 VAL A O 1
ATOM 772 N N . PRO A 1 102 ? 6.162 -1.954 5.082 1.00 89.56 102 PRO A N 1
ATOM 773 C CA . PRO A 1 102 ? 7.577 -2.327 4.983 1.00 89.56 102 PRO A CA 1
ATOM 774 C C . PRO A 1 102 ? 8.220 -2.672 6.331 1.00 89.56 102 PRO A C 1
ATOM 776 O O . PRO A 1 102 ? 7.636 -2.443 7.395 1.00 89.56 102 PRO A O 1
ATOM 779 N N . LEU A 1 103 ? 9.444 -3.212 6.296 1.00 87.44 103 LEU A N 1
ATOM 780 C CA . LEU A 1 103 ? 10.224 -3.386 7.522 1.00 87.44 103 LEU A CA 1
ATOM 781 C C . LEU A 1 103 ? 10.455 -2.037 8.188 1.00 87.44 103 LEU A C 1
ATOM 783 O O . LEU A 1 103 ? 10.792 -1.048 7.535 1.00 87.44 103 LEU A O 1
ATOM 787 N N . PHE A 1 104 ? 10.338 -2.035 9.508 1.00 81.19 104 PHE A N 1
ATOM 788 C CA . PHE A 1 104 ? 10.882 -0.961 10.311 1.00 81.19 104 PHE A CA 1
ATOM 789 C C . PHE A 1 104 ? 12.383 -1.202 10.406 1.00 81.19 104 PHE A C 1
ATOM 791 O O . PHE A 1 104 ? 12.821 -2.245 10.896 1.00 81.19 104 PHE A O 1
ATOM 798 N N . GLU A 1 105 ? 13.183 -0.266 9.898 1.00 67.75 105 GLU A N 1
ATOM 799 C CA . GLU A 1 105 ? 14.625 -0.325 10.099 1.00 67.75 105 GLU A CA 1
ATOM 800 C C . GLU A 1 105 ? 14.905 -0.212 11.602 1.00 67.75 105 GLU A C 1
ATOM 802 O O . GLU A 1 105 ? 14.884 0.872 12.184 1.00 67.75 105 GLU A O 1
ATOM 807 N N . ASN A 1 106 ? 15.205 -1.340 12.247 1.00 52.38 106 ASN A N 1
ATOM 808 C CA . ASN A 1 106 ? 16.080 -1.296 13.406 1.00 52.38 106 ASN A CA 1
ATOM 809 C C . ASN A 1 106 ? 17.415 -0.796 12.854 1.00 52.38 106 ASN A C 1
ATOM 811 O O . ASN A 1 106 ? 17.952 -1.415 11.939 1.00 52.38 106 ASN A O 1
ATOM 815 N N . THR A 1 107 ? 17.918 0.340 13.335 1.00 39.34 107 THR A N 1
ATOM 816 C CA . THR A 1 107 ? 19.201 0.912 12.903 1.00 39.34 107 THR A CA 1
ATOM 817 C C . THR A 1 107 ? 20.369 0.041 13.375 1.00 39.34 107 THR A C 1
ATOM 819 O O . THR A 1 107 ? 21.189 0.464 14.175 1.00 39.34 107 THR A O 1
ATOM 822 N N . GLU A 1 108 ? 20.451 -1.188 12.886 1.00 37.00 108 GLU A N 1
ATOM 823 C CA . GLU A 1 108 ? 21.656 -1.990 12.840 1.00 37.00 108 GLU A CA 1
ATOM 824 C C . GLU A 1 108 ? 21.740 -2.538 11.422 1.00 37.00 108 GLU A C 1
ATOM 826 O O . GLU A 1 108 ? 20.985 -3.417 11.014 1.00 37.00 108 GLU A O 1
ATOM 831 N N . THR A 1 109 ? 22.640 -1.926 10.653 1.00 36.97 109 THR A N 1
ATOM 832 C CA . THR A 1 109 ? 23.227 -2.460 9.426 1.00 36.97 109 THR A CA 1
ATOM 833 C C . THR A 1 109 ? 23.260 -3.980 9.481 1.00 36.97 109 THR A C 1
ATOM 835 O O . THR A 1 109 ? 24.099 -4.536 10.181 1.00 36.97 109 THR A O 1
ATOM 838 N N . SER A 1 110 ? 22.376 -4.638 8.734 1.00 35.34 110 SER A N 1
ATOM 839 C CA . SER A 1 110 ? 22.551 -6.039 8.380 1.00 35.34 110 SER A CA 1
ATOM 840 C C . SER A 1 110 ? 23.696 -6.071 7.364 1.00 35.34 110 SER A C 1
ATOM 842 O O . SER A 1 110 ? 23.509 -5.601 6.234 1.00 35.34 110 SER A O 1
ATOM 844 N N . PRO A 1 111 ? 24.921 -6.499 7.731 1.00 39.38 111 PRO A N 1
ATOM 845 C CA . PRO A 1 111 ? 25.938 -6.715 6.729 1.00 39.38 111 PRO A CA 1
ATOM 846 C C . PRO A 1 111 ? 25.516 -7.964 5.963 1.00 39.38 111 PRO A C 1
ATOM 848 O O . PRO A 1 111 ? 25.198 -8.995 6.554 1.00 39.38 111 PRO A O 1
ATOM 851 N N . ALA A 1 112 ? 25.493 -7.828 4.641 1.00 39.97 112 ALA A N 1
ATOM 852 C CA . ALA A 1 112 ? 25.292 -8.901 3.685 1.00 39.97 112 ALA A CA 1
ATOM 853 C C . ALA A 1 112 ? 25.868 -10.234 4.188 1.00 39.97 112 ALA A C 1
ATOM 855 O O . ALA A 1 112 ? 27.029 -10.297 4.603 1.00 39.97 112 ALA A O 1
ATOM 856 N N . SER A 1 113 ? 25.061 -11.292 4.125 1.00 42.34 113 SER A N 1
ATOM 857 C CA . SER A 1 113 ? 25.478 -12.662 4.397 1.00 42.34 113 SER A CA 1
ATOM 858 C C . SER A 1 113 ? 26.611 -13.071 3.450 1.00 42.34 113 SER A C 1
ATOM 860 O O . SER A 1 113 ? 26.391 -13.637 2.385 1.00 42.34 113 SER A O 1
ATOM 862 N N . GLN A 1 114 ? 27.857 -12.800 3.836 1.00 34.88 114 GLN A N 1
ATOM 863 C CA . GLN A 1 114 ? 29.036 -13.421 3.249 1.00 34.88 114 GLN A CA 1
ATOM 864 C C . GLN A 1 114 ? 29.378 -14.662 4.067 1.00 34.88 114 GLN A C 1
ATOM 866 O O . GLN A 1 114 ? 30.030 -14.606 5.107 1.00 34.88 114 GLN A O 1
ATOM 871 N N . SER A 1 115 ? 28.920 -15.807 3.571 1.00 42.19 115 SER A N 1
ATOM 872 C CA . SER A 1 115 ? 29.457 -17.103 3.968 1.00 42.19 115 SER A CA 1
ATOM 873 C C . SER A 1 115 ? 30.805 -17.306 3.278 1.00 42.19 115 SER A C 1
ATOM 875 O O . SER A 1 115 ? 30.809 -17.739 2.134 1.00 42.19 115 SER A O 1
ATOM 877 N N . THR A 1 116 ? 31.926 -17.039 3.956 1.00 32.12 116 THR A N 1
ATOM 878 C CA . THR A 1 116 ? 33.221 -17.704 3.685 1.00 32.12 116 THR A CA 1
ATOM 879 C C . THR A 1 116 ? 34.175 -17.612 4.889 1.00 32.12 116 THR A C 1
ATOM 881 O O . THR A 1 116 ? 34.723 -16.553 5.169 1.00 32.12 116 THR A O 1
ATOM 884 N N . THR A 1 117 ? 34.359 -18.756 5.556 1.00 31.27 117 THR A N 1
ATOM 885 C CA . THR A 1 117 ? 35.640 -19.425 5.882 1.00 31.27 117 THR A CA 1
ATOM 886 C C . THR A 1 117 ? 36.749 -18.704 6.690 1.00 31.27 117 THR A C 1
ATOM 888 O O . THR A 1 117 ? 37.433 -17.818 6.194 1.00 31.27 117 THR A O 1
ATOM 891 N N . ASP A 1 118 ? 36.986 -19.267 7.888 1.00 35.03 118 ASP A N 1
ATOM 892 C CA . ASP A 1 118 ? 38.233 -19.463 8.664 1.00 35.03 118 ASP A CA 1
ATOM 893 C C . ASP A 1 118 ? 39.113 -18.283 9.144 1.00 35.03 118 ASP A C 1
ATOM 895 O O . ASP A 1 118 ? 39.836 -17.665 8.369 1.00 35.03 118 ASP A O 1
ATOM 899 N N . THR A 1 119 ? 39.256 -18.137 10.478 1.00 33.38 119 THR A N 1
ATOM 900 C CA . THR A 1 119 ? 40.492 -18.444 11.265 1.00 33.38 119 THR A CA 1
ATOM 901 C C . THR A 1 119 ? 40.532 -17.720 12.633 1.00 33.38 119 THR A C 1
ATOM 903 O O . THR A 1 119 ? 40.463 -16.500 12.711 1.00 33.38 119 THR A O 1
ATOM 906 N N . ASN A 1 120 ? 40.690 -18.515 13.703 1.00 39.53 120 ASN A N 1
ATOM 907 C CA . ASN A 1 120 ? 41.202 -18.243 15.066 1.00 39.53 120 ASN A CA 1
ATOM 908 C C . ASN A 1 120 ? 41.701 -16.825 15.451 1.00 39.53 120 ASN A C 1
ATOM 910 O O . ASN A 1 120 ? 42.680 -16.353 14.881 1.00 39.53 120 ASN A O 1
ATOM 914 N N . ALA A 1 121 ? 41.223 -16.283 16.588 1.00 37.12 121 ALA A N 1
ATOM 915 C CA . ALA A 1 121 ? 41.905 -16.329 17.907 1.00 37.12 121 ALA A CA 1
ATOM 916 C C . ALA A 1 121 ? 41.306 -15.334 18.946 1.00 37.12 121 ALA A C 1
ATOM 918 O O . ALA A 1 121 ? 41.186 -14.149 18.665 1.00 37.12 121 ALA A O 1
ATOM 919 N N . GLN A 1 122 ? 40.969 -15.857 20.143 1.00 34.81 122 GLN A N 1
ATOM 920 C CA . GLN A 1 122 ? 41.092 -15.300 21.520 1.00 34.81 122 GLN A CA 1
ATOM 921 C C . GLN A 1 122 ? 41.131 -13.749 21.701 1.00 34.81 122 GLN A C 1
ATOM 923 O O . GLN A 1 122 ? 42.020 -13.107 21.163 1.00 34.81 122 GLN A O 1
ATOM 928 N N . THR A 1 123 ? 40.303 -13.062 22.512 1.00 31.77 123 THR A N 1
ATOM 929 C CA . THR A 1 123 ? 40.183 -13.158 23.991 1.00 31.77 123 THR A CA 1
ATOM 930 C C . THR A 1 123 ? 39.046 -12.285 24.588 1.00 31.77 123 THR A C 1
ATOM 932 O O . THR A 1 123 ? 38.956 -11.104 24.279 1.00 31.77 123 THR A O 1
ATOM 935 N N . ALA A 1 124 ? 38.341 -12.863 25.577 1.00 34.47 124 ALA A N 1
ATOM 936 C CA . ALA A 1 124 ? 37.893 -12.305 26.875 1.00 34.47 124 ALA A CA 1
ATOM 937 C C . ALA A 1 124 ? 36.706 -11.299 27.017 1.00 34.47 124 ALA A C 1
ATOM 939 O O . ALA A 1 124 ? 36.865 -10.093 26.896 1.00 34.47 124 ALA A O 1
ATOM 940 N N . ASN A 1 125 ? 35.590 -11.856 27.528 1.00 39.31 125 ASN A N 1
ATOM 941 C CA . ASN A 1 125 ? 34.729 -11.410 28.650 1.00 39.31 125 ASN A CA 1
ATOM 942 C C . ASN A 1 125 ? 33.971 -10.060 28.626 1.00 39.31 125 ASN A C 1
ATOM 944 O O . ASN A 1 125 ? 34.522 -9.033 29.004 1.00 39.31 125 ASN A O 1
ATOM 948 N N . ALA A 1 126 ? 32.636 -10.139 28.509 1.00 37.72 126 ALA A N 1
ATOM 949 C CA . ALA A 1 126 ? 31.710 -9.875 29.625 1.00 37.72 126 ALA A CA 1
ATOM 950 C C . ALA A 1 126 ? 30.327 -10.512 29.361 1.00 37.72 126 ALA A C 1
ATOM 952 O O . ALA A 1 126 ? 29.856 -10.606 28.235 1.00 37.72 126 ALA A O 1
ATOM 953 N N . ASN A 1 127 ? 29.729 -11.004 30.438 1.00 37.72 127 ASN A N 1
ATOM 954 C CA . ASN A 1 127 ? 28.661 -11.993 30.535 1.00 37.72 127 ASN A CA 1
ATOM 955 C C . ASN A 1 127 ? 27.247 -11.376 30.496 1.00 37.72 127 ASN A C 1
ATOM 957 O O . ASN A 1 127 ? 26.975 -10.449 31.252 1.00 37.72 127 ASN A O 1
ATOM 961 N N . SER A 1 128 ? 26.332 -11.966 29.720 1.00 39.56 128 SER A N 1
ATOM 962 C CA . SER A 1 128 ? 24.943 -12.216 30.152 1.00 39.56 128 SER A CA 1
ATOM 963 C C . SER A 1 128 ? 24.309 -13.361 29.338 1.00 39.56 128 SER A C 1
ATOM 965 O O . SER A 1 128 ? 23.689 -13.164 28.301 1.00 39.56 128 SER A O 1
ATOM 967 N N . ASN A 1 129 ? 24.524 -14.587 29.835 1.00 37.09 129 ASN A N 1
ATOM 968 C CA . ASN A 1 129 ? 23.609 -15.748 29.812 1.00 37.09 129 ASN A CA 1
ATOM 969 C C . ASN A 1 129 ? 22.136 -15.348 29.550 1.00 37.09 129 ASN A C 1
ATOM 971 O O . ASN A 1 129 ? 21.618 -14.518 30.290 1.00 37.09 129 ASN A O 1
ATOM 975 N N . THR A 1 130 ? 21.379 -15.828 28.557 1.00 35.72 130 THR A N 1
ATOM 976 C CA . THR A 1 130 ? 20.865 -17.190 28.258 1.00 35.72 130 THR A CA 1
ATOM 977 C C . THR A 1 130 ? 19.683 -16.892 27.304 1.00 35.72 130 THR A C 1
ATOM 979 O O . THR A 1 130 ? 18.917 -15.985 27.601 1.00 35.72 130 THR A O 1
ATOM 982 N N . SER A 1 131 ? 19.472 -17.467 26.120 1.00 35.22 131 SER A N 1
ATOM 983 C CA . SER A 1 131 ? 19.312 -18.880 25.769 1.00 35.22 131 SER A CA 1
ATOM 984 C C . SER A 1 131 ? 19.326 -19.009 24.243 1.00 35.22 131 SER A C 1
ATOM 986 O O . SER A 1 131 ? 18.689 -18.232 23.538 1.00 35.22 131 SER A O 1
ATOM 988 N N . SER A 1 132 ? 20.011 -20.029 23.741 1.00 50.19 132 SER A N 1
ATOM 989 C CA . SER A 1 132 ? 20.089 -20.384 22.326 1.00 50.19 132 SER A CA 1
ATOM 990 C C . SER A 1 132 ? 18.802 -21.089 21.858 1.00 50.19 132 SER A C 1
ATOM 992 O O . SER A 1 132 ? 18.688 -22.303 21.994 1.00 50.19 132 SER A O 1
ATOM 994 N N . GLN A 1 133 ? 17.839 -20.324 21.336 1.00 30.73 133 GLN A N 1
ATOM 995 C CA . GLN A 1 133 ? 16.673 -20.716 20.510 1.00 30.73 133 GLN A CA 1
ATOM 996 C C . GLN A 1 133 ? 16.330 -19.484 19.622 1.00 30.73 133 GLN A C 1
ATOM 998 O O . GLN A 1 133 ? 16.657 -18.367 20.016 1.00 30.73 133 GLN A O 1
ATOM 1003 N N . PRO A 1 134 ? 15.800 -19.654 18.398 1.00 43.47 134 PRO A N 1
ATOM 1004 C CA . PRO A 1 134 ? 16.274 -18.975 17.184 1.00 43.47 134 PRO A CA 1
ATOM 1005 C C . PRO A 1 134 ? 15.970 -17.469 17.134 1.00 43.47 134 PRO A C 1
ATOM 1007 O O . PRO A 1 134 ? 14.845 -17.036 17.373 1.00 43.47 134 PRO A O 1
ATOM 1010 N N . VAL A 1 135 ? 16.985 -16.687 16.753 1.00 46.84 135 VAL A N 1
ATOM 1011 C CA . VAL A 1 135 ? 16.961 -15.214 16.641 1.00 46.84 135 VAL A CA 1
ATOM 1012 C C . VAL A 1 135 ? 15.922 -14.718 15.617 1.00 46.84 135 VAL A C 1
ATOM 1014 O O . VAL A 1 135 ? 15.388 -13.622 15.775 1.00 46.84 135 VAL A O 1
ATOM 1017 N N . GLU A 1 136 ? 15.557 -15.549 14.633 1.00 53.06 136 GLU A N 1
ATOM 1018 C CA . GLU A 1 136 ? 14.535 -15.242 13.616 1.00 53.06 136 GLU A CA 1
ATOM 1019 C C . GLU A 1 136 ? 13.145 -14.975 14.224 1.00 53.06 136 GLU A C 1
ATOM 1021 O O . GLU A 1 136 ? 12.479 -14.018 13.837 1.00 53.06 136 GLU A O 1
ATOM 1026 N N . ASN A 1 137 ? 12.737 -15.729 15.253 1.00 65.69 137 ASN A N 1
ATOM 1027 C CA . ASN A 1 137 ? 11.372 -15.645 15.788 1.00 65.69 137 ASN A CA 1
ATOM 1028 C C . ASN A 1 137 ? 11.101 -14.365 16.599 1.00 65.69 137 ASN A C 1
ATOM 1030 O O . ASN A 1 137 ? 9.955 -13.938 16.707 1.00 65.69 137 ASN A O 1
ATOM 1034 N N . GLU A 1 138 ? 12.115 -13.766 17.228 1.00 76.94 138 GLU A N 1
ATOM 1035 C CA . GLU A 1 138 ? 11.925 -12.553 18.043 1.00 76.94 138 GLU A CA 1
ATOM 1036 C C . GLU A 1 138 ? 11.916 -11.285 17.180 1.00 76.94 138 GLU A C 1
ATOM 1038 O O . GLU A 1 138 ? 11.115 -10.378 17.416 1.00 76.94 138 GLU A O 1
ATOM 1043 N N . GLN A 1 139 ? 12.751 -11.240 16.137 1.00 79.31 139 GLN A N 1
ATOM 1044 C CA . GLN A 1 139 ? 12.763 -10.139 15.172 1.00 79.31 139 GLN A CA 1
ATOM 1045 C C . GLN A 1 139 ? 11.461 -10.093 14.366 1.00 79.31 139 GLN A C 1
ATOM 1047 O O . GLN A 1 139 ? 10.862 -9.024 14.233 1.00 79.31 139 GLN A O 1
ATOM 1052 N N . GLU A 1 140 ? 10.977 -11.253 13.915 1.00 82.94 140 GLU A N 1
ATOM 1053 C CA . GLU A 1 140 ? 9.698 -11.386 13.218 1.00 82.94 140 GLU A CA 1
ATOM 1054 C C . GLU A 1 140 ? 8.525 -10.916 14.093 1.00 82.94 140 GLU A C 1
ATOM 1056 O O . GLU A 1 140 ? 7.739 -10.062 13.683 1.00 82.94 140 GLU A O 1
ATOM 1061 N N . LYS A 1 141 ? 8.440 -11.379 15.348 1.00 86.56 141 LYS A N 1
ATOM 1062 C CA . LYS A 1 141 ? 7.404 -10.922 16.292 1.00 86.56 141 LYS A CA 1
ATOM 1063 C C . LYS A 1 141 ? 7.460 -9.421 16.532 1.00 86.56 141 LYS A C 1
ATOM 1065 O O . LYS A 1 141 ? 6.412 -8.783 16.607 1.00 86.56 141 LYS A O 1
ATOM 1070 N N . ASN A 1 142 ? 8.654 -8.847 16.680 1.00 88.25 142 ASN A N 1
ATOM 1071 C CA . ASN A 1 142 ? 8.802 -7.409 16.875 1.00 88.25 142 ASN A CA 1
ATOM 1072 C C . ASN A 1 142 ? 8.287 -6.635 15.650 1.00 88.25 142 ASN A C 1
ATOM 1074 O O . ASN A 1 142 ? 7.480 -5.721 15.801 1.00 88.25 142 ASN A O 1
ATOM 1078 N N . GLN A 1 143 ? 8.660 -7.062 14.441 1.00 88.19 143 GLN A N 1
ATOM 1079 C CA . GLN A 1 143 ? 8.172 -6.491 13.184 1.00 88.19 143 GLN A CA 1
ATOM 1080 C C . GLN A 1 143 ? 6.644 -6.621 13.039 1.00 88.19 143 GLN A C 1
ATOM 1082 O O . GLN A 1 143 ? 5.971 -5.654 12.672 1.00 88.19 143 GLN A O 1
ATOM 1087 N N . ILE A 1 144 ? 6.064 -7.780 13.369 1.00 90.75 144 ILE A N 1
ATOM 1088 C CA . ILE A 1 144 ? 4.606 -7.987 13.361 1.00 90.75 144 ILE A CA 1
ATOM 1089 C C . ILE A 1 144 ? 3.927 -7.044 14.359 1.00 90.75 144 ILE A C 1
ATOM 1091 O O . ILE A 1 144 ? 2.962 -6.364 14.006 1.00 90.75 144 ILE A O 1
ATOM 1095 N N . ASN A 1 145 ? 4.430 -6.975 15.592 1.00 91.00 145 ASN A N 1
ATOM 1096 C CA . ASN A 1 145 ? 3.851 -6.150 16.650 1.00 91.00 145 ASN A CA 1
ATOM 1097 C C . ASN A 1 145 ? 3.911 -4.659 16.303 1.00 91.00 145 ASN A C 1
ATOM 1099 O O . ASN A 1 145 ? 2.909 -3.962 16.461 1.00 91.00 145 ASN A O 1
ATOM 1103 N N . GLN A 1 146 ? 5.046 -4.182 15.786 1.00 91.19 146 GLN A N 1
ATOM 1104 C CA . GLN A 1 146 ? 5.199 -2.803 15.323 1.00 91.19 146 GLN A CA 1
ATOM 1105 C C . GLN A 1 146 ? 4.297 -2.511 14.123 1.00 91.19 146 GLN A C 1
ATOM 1107 O O . GLN A 1 146 ? 3.579 -1.515 14.133 1.00 91.19 146 GLN A O 1
ATOM 1112 N N . GLY A 1 147 ? 4.254 -3.402 13.128 1.00 91.50 147 GLY A N 1
ATOM 1113 C CA . GLY A 1 147 ? 3.376 -3.258 11.965 1.00 91.50 147 GLY A CA 1
ATOM 1114 C C . GLY A 1 147 ? 1.909 -3.175 12.369 1.00 91.50 147 GLY A C 1
ATOM 1115 O O . GLY A 1 147 ? 1.202 -2.256 11.960 1.00 91.50 147 GLY A O 1
ATOM 1116 N N . ARG A 1 148 ? 1.465 -4.076 13.250 1.00 93.12 148 ARG A N 1
ATOM 1117 C CA . ARG A 1 148 ? 0.103 -4.065 13.787 1.00 93.12 148 ARG A CA 1
ATOM 1118 C C . ARG A 1 148 ? -0.191 -2.784 14.565 1.00 93.12 148 ARG A C 1
ATOM 1120 O O . ARG A 1 148 ? -1.251 -2.201 14.361 1.00 93.12 148 ARG A O 1
ATOM 1127 N N . ALA A 1 149 ? 0.714 -2.344 15.440 1.00 93.00 149 ALA A N 1
ATOM 1128 C CA . ALA A 1 149 ? 0.525 -1.139 16.245 1.00 93.00 149 ALA A CA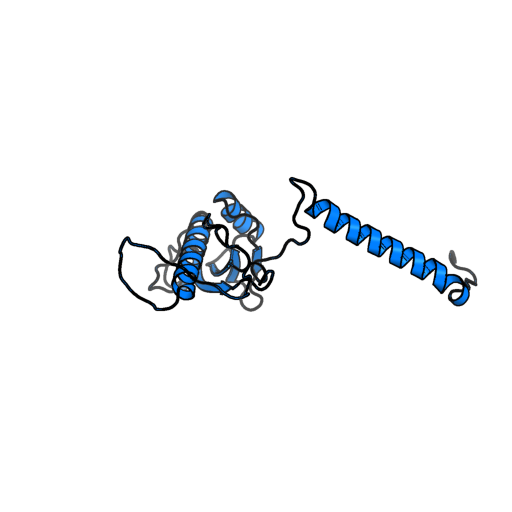 1
ATOM 1129 C C . ALA A 1 149 ? 0.454 0.131 15.383 1.00 93.00 149 ALA A C 1
ATOM 1131 O O . ALA A 1 149 ? -0.428 0.959 15.596 1.00 93.00 149 ALA A O 1
ATOM 1132 N N . SER A 1 150 ? 1.319 0.254 14.376 1.00 92.94 150 SER A N 1
ATOM 1133 C CA . SER A 1 150 ? 1.306 1.366 13.422 1.00 92.94 150 SER A CA 1
ATOM 1134 C C . SER A 1 150 ? 0.025 1.380 12.593 1.00 92.94 150 SER A C 1
ATOM 1136 O O . SER A 1 150 ? -0.641 2.408 12.497 1.00 92.94 150 SER A O 1
ATOM 1138 N N . VAL A 1 151 ? -0.391 0.229 12.053 1.00 93.81 151 VAL A N 1
ATOM 1139 C CA . VAL A 1 151 ? -1.666 0.139 11.326 1.00 93.81 151 VAL A CA 1
ATOM 1140 C C . VAL A 1 151 ? -2.831 0.482 12.239 1.00 93.81 151 VAL A C 1
ATOM 1142 O O . VAL A 1 151 ? -3.698 1.250 11.839 1.00 93.81 151 VAL A O 1
ATOM 1145 N N . LYS A 1 152 ? -2.838 -0.019 13.476 1.00 94.81 152 LYS A N 1
ATOM 1146 C CA . LYS A 1 152 ? -3.862 0.340 14.455 1.00 94.81 152 LYS A CA 1
ATOM 1147 C C . LYS A 1 152 ? -3.906 1.854 14.674 1.00 94.81 152 LYS A C 1
ATOM 1149 O O . LYS A 1 152 ? -4.979 2.431 14.588 1.00 94.81 152 LYS A O 1
ATOM 1154 N N . LEU A 1 153 ? -2.763 2.497 14.898 1.00 94.00 153 LEU A N 1
ATOM 1155 C CA . LEU A 1 153 ? -2.689 3.940 15.122 1.00 94.00 153 LEU A CA 1
ATOM 1156 C C . LEU A 1 153 ? -3.248 4.742 13.936 1.00 94.00 153 LEU A C 1
ATOM 1158 O O . LEU A 1 153 ? -3.963 5.721 14.139 1.00 94.00 153 LEU A O 1
ATOM 1162 N N . ALA A 1 154 ? -2.954 4.319 12.705 1.00 93.56 154 ALA A N 1
ATOM 1163 C CA . ALA A 1 154 ? -3.517 4.939 11.510 1.00 93.56 154 ALA A CA 1
ATOM 1164 C C . ALA A 1 154 ? -5.027 4.688 11.394 1.00 93.56 154 ALA A C 1
ATOM 1166 O O . ALA A 1 154 ? -5.787 5.612 11.109 1.00 93.56 154 ALA A O 1
ATOM 1167 N N . LEU A 1 155 ? -5.481 3.456 11.631 1.00 93.81 155 LEU A N 1
ATOM 1168 C CA . LEU A 1 155 ? -6.891 3.091 11.506 1.00 93.81 155 LEU A CA 1
ATOM 1169 C C . LEU A 1 155 ? -7.770 3.669 12.621 1.00 93.81 155 LEU A C 1
ATOM 1171 O O . LEU A 1 155 ? -8.937 3.965 12.367 1.00 93.81 155 LEU A O 1
ATOM 1175 N N . ASP A 1 156 ? -7.203 3.930 13.801 1.00 93.94 156 ASP A N 1
ATOM 1176 C CA . ASP A 1 156 ? -7.878 4.599 14.918 1.00 93.94 156 ASP A CA 1
ATOM 1177 C C . ASP A 1 156 ? -8.397 6.002 14.531 1.00 93.94 156 ASP A C 1
ATOM 1179 O O . ASP A 1 156 ? -9.315 6.527 15.163 1.00 93.94 156 ASP A O 1
ATOM 1183 N N . THR A 1 157 ? -7.860 6.607 13.460 1.00 93.31 157 THR A N 1
ATOM 1184 C CA . THR A 1 157 ? -8.360 7.881 12.912 1.00 93.31 157 THR A CA 1
ATOM 1185 C C . THR A 1 157 ? -9.739 7.763 12.252 1.00 93.31 157 THR A C 1
ATOM 1187 O O . THR A 1 157 ? -10.473 8.749 12.198 1.00 93.31 157 THR A O 1
ATOM 1190 N N . PHE A 1 158 ? -10.121 6.565 11.798 1.00 90.75 158 PHE A N 1
ATOM 1191 C CA . PHE A 1 158 ? -11.415 6.286 11.164 1.00 90.75 158 PHE A CA 1
ATOM 1192 C C . PHE A 1 158 ? -12.461 5.739 12.148 1.00 90.75 158 PHE A C 1
ATOM 1194 O O . PHE A 1 158 ? -13.638 5.636 11.809 1.00 90.75 158 PHE A O 1
ATOM 1201 N N . GLY A 1 159 ? -12.052 5.396 13.371 1.00 91.44 159 GLY A N 1
ATOM 1202 C CA . GLY A 1 159 ? -12.918 4.902 14.438 1.00 91.44 159 GLY A CA 1
ATOM 1203 C C . GLY A 1 159 ? -12.195 3.893 15.324 1.00 91.44 159 GLY A C 1
ATOM 1204 O O . GLY A 1 159 ? -10.996 3.707 15.197 1.00 91.44 159 GLY A O 1
ATOM 1205 N N . LYS A 1 160 ? -12.900 3.237 16.250 1.00 92.06 160 LYS A N 1
ATOM 1206 C CA . LYS A 1 160 ? -12.255 2.321 17.206 1.00 92.06 160 LYS A CA 1
ATOM 1207 C C . LYS A 1 160 ? -12.087 0.909 16.644 1.00 92.06 160 LYS A C 1
ATOM 1209 O O . LYS A 1 160 ? -12.989 0.405 15.971 1.00 92.06 160 LYS A O 1
ATOM 1214 N N . GLU A 1 161 ? -10.969 0.263 16.975 1.00 92.31 161 GLU A N 1
ATOM 1215 C CA . GLU A 1 161 ? -10.809 -1.187 16.801 1.00 92.31 161 GLU A CA 1
ATOM 1216 C C . GLU A 1 161 ? -11.797 -1.944 17.706 1.00 92.31 161 GLU A C 1
ATOM 1218 O O . GLU A 1 161 ? -12.002 -1.556 18.858 1.00 92.31 161 GLU A O 1
ATOM 1223 N N . ALA A 1 162 ? -12.380 -3.031 17.201 1.00 92.44 162 ALA A N 1
ATOM 1224 C CA . ALA A 1 162 ? -13.180 -3.952 18.002 1.00 92.44 162 ALA A CA 1
ATOM 1225 C C . ALA A 1 162 ? -12.343 -4.635 19.091 1.00 92.44 162 ALA A C 1
ATOM 1227 O O . ALA A 1 162 ? -11.183 -4.994 18.872 1.00 92.44 162 ALA A O 1
ATOM 1228 N N . GLU A 1 163 ? -12.966 -4.886 20.243 1.00 87.06 163 GLU A N 1
ATOM 1229 C CA . GLU A 1 163 ? -12.351 -5.652 21.329 1.00 87.06 163 GLU A CA 1
ATOM 1230 C C . GLU A 1 163 ? -11.833 -7.018 20.845 1.00 87.06 163 GLU A C 1
ATOM 1232 O O . GLU A 1 163 ? -12.494 -7.725 20.080 1.00 87.06 163 GLU A O 1
ATOM 1237 N N . ALA A 1 164 ? -10.663 -7.438 21.336 1.00 82.56 164 ALA A N 1
ATOM 1238 C CA . ALA A 1 164 ? -9.994 -8.655 20.861 1.00 82.56 164 ALA A CA 1
ATOM 1239 C C . ALA A 1 164 ? -10.862 -9.921 21.004 1.00 82.56 164 ALA A C 1
ATOM 1241 O O . ALA A 1 164 ? -10.780 -10.835 20.181 1.00 82.56 164 ALA A O 1
ATOM 1242 N N . SER A 1 165 ? -11.711 -9.961 22.034 1.00 81.75 165 SER A N 1
ATOM 1243 C CA . SER A 1 165 ? -12.604 -11.077 22.350 1.00 81.75 165 SER A CA 1
ATOM 1244 C C . SER A 1 165 ? -13.930 -11.068 21.583 1.00 81.75 165 SER A C 1
ATOM 1246 O O . SER A 1 165 ? -14.638 -12.071 21.627 1.00 81.75 165 SER A O 1
ATOM 1248 N N . ARG A 1 166 ? -14.276 -9.975 20.890 1.00 83.56 166 ARG A N 1
ATOM 1249 C CA . ARG A 1 166 ? -15.560 -9.806 20.193 1.00 83.56 166 ARG A CA 1
ATOM 1250 C C . ARG A 1 166 ? -15.385 -9.781 18.688 1.00 83.56 166 ARG A C 1
ATOM 1252 O O . ARG A 1 166 ? -14.361 -9.336 18.167 1.00 83.56 166 ARG A O 1
ATOM 1259 N N . ASN A 1 167 ? -16.385 -10.255 17.958 1.00 85.50 167 ASN A N 1
ATOM 1260 C CA . ASN A 1 167 ? -16.429 -10.049 16.513 1.00 85.50 167 ASN A CA 1
ATOM 1261 C C . ASN A 1 167 ? -16.775 -8.592 16.189 1.00 85.50 167 ASN A C 1
ATOM 1263 O O . ASN A 1 167 ? -17.412 -7.902 16.979 1.00 85.50 167 ASN A O 1
ATOM 1267 N N . LEU A 1 168 ? -16.379 -8.126 15.002 1.00 86.44 168 LEU A N 1
ATOM 1268 C CA . LEU A 1 168 ? -16.667 -6.756 14.559 1.00 86.44 168 LEU A CA 1
ATOM 1269 C C . LEU A 1 168 ? -18.180 -6.459 14.527 1.00 86.44 168 LEU A C 1
ATOM 1271 O O . LEU A 1 168 ? -18.624 -5.338 14.775 1.00 86.44 168 LEU A O 1
ATOM 1275 N N . ASP A 1 169 ? -18.989 -7.481 14.264 1.00 85.62 169 ASP A N 1
ATOM 1276 C CA . ASP A 1 169 ? -20.444 -7.360 14.213 1.00 85.62 169 ASP A CA 1
ATOM 1277 C C . ASP A 1 169 ? -21.068 -7.199 15.613 1.00 85.62 169 ASP A C 1
ATOM 1279 O O . ASP A 1 169 ? -22.082 -6.518 15.751 1.00 85.62 169 ASP A O 1
ATOM 1283 N N . GLU A 1 170 ? -20.424 -7.739 16.654 1.00 86.81 170 GLU A N 1
ATOM 1284 C CA . GLU A 1 170 ? -20.892 -7.728 18.052 1.00 86.81 170 GLU A CA 1
ATOM 1285 C C . GLU A 1 170 ? -20.551 -6.430 18.798 1.00 86.81 170 GLU A C 1
ATOM 1287 O O . GLU A 1 170 ? -21.149 -6.129 19.831 1.00 86.81 170 GLU A O 1
ATOM 1292 N N . ASP A 1 171 ? -19.577 -5.669 18.301 1.00 87.12 171 ASP A N 1
ATOM 1293 C CA . ASP A 1 171 ? -19.168 -4.394 18.880 1.00 87.12 171 ASP A CA 1
ATOM 1294 C C . ASP A 1 171 ? -19.795 -3.234 18.092 1.00 87.12 171 ASP A C 1
ATOM 1296 O O . ASP A 1 171 ? -19.404 -2.916 16.967 1.00 87.12 171 ASP A O 1
ATOM 1300 N N . GLU A 1 172 ? -20.836 -2.619 18.653 1.00 83.44 172 GLU A N 1
ATOM 1301 C CA . GLU A 1 172 ? -21.538 -1.496 18.018 1.00 83.44 172 GLU A CA 1
ATOM 1302 C C . GLU A 1 172 ? -20.687 -0.223 17.943 1.00 83.44 172 GLU A C 1
ATOM 1304 O O . GLU A 1 172 ? -20.919 0.608 17.068 1.00 83.44 172 GLU A O 1
ATOM 1309 N N . ALA A 1 173 ? -19.691 -0.074 18.822 1.00 85.00 173 ALA A N 1
ATOM 1310 C CA . ALA A 1 173 ? -18.823 1.100 18.861 1.00 85.00 173 ALA A CA 1
ATOM 1311 C C . ALA A 1 173 ? -17.576 0.959 17.969 1.00 85.00 173 ALA A C 1
ATOM 1313 O O . ALA A 1 173 ? -16.841 1.936 17.791 1.00 85.00 173 ALA A O 1
ATOM 1314 N N . ALA A 1 174 ? -17.326 -0.236 17.427 1.00 91.00 174 ALA A N 1
ATOM 1315 C CA . ALA A 1 174 ? -16.168 -0.524 16.595 1.00 91.00 174 ALA A CA 1
ATOM 1316 C C . ALA A 1 174 ? -16.406 -0.176 15.121 1.00 91.00 174 ALA A C 1
ATOM 1318 O O . ALA A 1 174 ? -17.418 -0.544 14.524 1.00 91.00 174 ALA A O 1
ATOM 1319 N N . ALA A 1 175 ? -15.422 0.486 14.518 1.00 91.69 175 ALA A N 1
ATOM 1320 C CA . ALA A 1 175 ? -15.412 0.814 13.095 1.00 91.69 175 ALA A CA 1
ATOM 1321 C C . ALA A 1 175 ? -14.635 -0.217 12.266 1.00 91.69 175 ALA A C 1
ATOM 1323 O O . ALA A 1 175 ? -14.942 -0.435 11.094 1.00 91.69 175 ALA A O 1
ATOM 1324 N N . TYR A 1 176 ? -13.634 -0.868 12.862 1.00 94.12 176 TYR A N 1
ATOM 1325 C CA . TYR A 1 176 ? -12.814 -1.862 12.178 1.00 94.12 176 TYR A CA 1
ATOM 1326 C C . TYR A 1 176 ? -12.300 -2.940 13.137 1.00 94.12 176 TYR A C 1
ATOM 1328 O O . TYR A 1 176 ? -12.358 -2.798 14.357 1.00 94.12 176 TYR A O 1
ATOM 1336 N N . LYS A 1 177 ? -11.780 -4.036 12.585 1.00 94.50 177 LYS A N 1
ATOM 1337 C CA . LYS A 1 177 ? -11.060 -5.078 13.323 1.00 94.50 177 LYS A CA 1
ATOM 1338 C C . LYS A 1 177 ? -9.879 -5.569 12.501 1.00 94.50 177 LYS A C 1
ATOM 1340 O O . LYS A 1 177 ? -10.037 -5.880 11.322 1.00 94.50 177 LYS A O 1
ATOM 1345 N N . ILE A 1 178 ? -8.710 -5.695 13.122 1.00 93.56 178 ILE A N 1
ATOM 1346 C CA . ILE A 1 178 ? -7.586 -6.408 12.510 1.00 93.56 178 ILE A CA 1
ATOM 1347 C C . ILE A 1 178 ? -7.860 -7.907 12.655 1.00 93.56 178 ILE A C 1
ATOM 1349 O O . ILE A 1 178 ? -7.910 -8.433 13.766 1.00 93.56 178 ILE A O 1
ATOM 1353 N N . VAL A 1 179 ? -8.098 -8.585 11.533 1.00 92.25 179 VAL A N 1
ATOM 1354 C CA . VAL A 1 179 ? -8.474 -10.009 11.502 1.00 92.25 179 VAL A CA 1
ATOM 1355 C C . VAL A 1 179 ? -7.279 -10.930 11.274 1.00 92.25 179 VAL A C 1
ATOM 1357 O O . VAL A 1 179 ? -7.347 -12.104 11.623 1.00 92.25 179 VAL A O 1
ATOM 1360 N N . GLY A 1 180 ? -6.180 -10.403 10.732 1.00 90.56 180 GLY A N 1
ATOM 1361 C CA . GLY A 1 180 ? -4.959 -11.165 10.501 1.00 90.56 180 GLY A CA 1
ATOM 1362 C C . GLY A 1 180 ? -3.731 -10.271 10.415 1.00 90.56 180 GLY A C 1
ATOM 1363 O O . GLY A 1 180 ? -3.806 -9.134 9.947 1.00 90.56 180 GLY A O 1
ATOM 1364 N N . THR A 1 181 ? -2.603 -10.803 10.866 1.00 92.25 181 THR A N 1
ATOM 1365 C CA . THR A 1 181 ? -1.277 -10.200 10.735 1.00 92.25 181 THR A CA 1
ATOM 1366 C C . THR A 1 181 ? -0.311 -11.297 10.345 1.00 92.25 181 THR A C 1
ATOM 1368 O O . THR A 1 181 ? -0.203 -12.283 11.072 1.00 92.25 181 THR A O 1
ATOM 1371 N N . ASP A 1 182 ? 0.367 -11.115 9.225 1.00 89.44 182 ASP A N 1
ATOM 1372 C CA . ASP A 1 182 ? 1.335 -12.064 8.695 1.00 89.44 182 ASP A CA 1
ATOM 1373 C C . ASP A 1 182 ? 2.672 -11.359 8.471 1.00 89.44 182 ASP A C 1
ATOM 1375 O O . ASP A 1 182 ? 2.698 -10.177 8.105 1.00 89.44 182 ASP A O 1
ATOM 1379 N N . SER A 1 183 ? 3.776 -12.058 8.716 1.00 87.94 183 SER A N 1
ATOM 1380 C CA . SER A 1 183 ? 5.100 -11.555 8.362 1.00 87.94 183 SER A CA 1
ATOM 1381 C C . SER A 1 183 ? 5.493 -12.096 7.004 1.00 87.94 183 SER A C 1
ATOM 1383 O O . SER A 1 183 ? 5.251 -13.253 6.675 1.00 87.94 183 SER A O 1
ATOM 1385 N N . VAL A 1 184 ? 6.139 -11.251 6.211 1.00 85.62 184 VAL A N 1
ATOM 1386 C CA . VAL A 1 184 ? 6.779 -11.690 4.980 1.00 85.62 184 VAL A CA 1
ATOM 1387 C C . VAL A 1 184 ? 8.273 -11.435 5.089 1.00 85.62 184 VAL A C 1
ATOM 1389 O O . VAL A 1 184 ? 8.713 -10.333 5.424 1.00 85.62 184 VAL A O 1
ATOM 1392 N N . GLY A 1 185 ? 9.062 -12.477 4.840 1.00 82.19 185 GLY A N 1
ATOM 1393 C CA . GLY A 1 185 ? 10.516 -12.376 4.800 1.00 82.19 185 GLY A CA 1
ATOM 1394 C C . GLY A 1 185 ? 11.001 -11.701 3.510 1.00 82.19 185 GLY A C 1
ATOM 1395 O O . GLY A 1 185 ? 10.318 -11.771 2.484 1.00 82.19 185 GLY A O 1
ATOM 1396 N N . PRO A 1 186 ? 12.177 -11.051 3.524 1.00 80.94 186 PRO A N 1
ATOM 1397 C CA . PRO A 1 186 ? 12.796 -10.539 2.309 1.00 80.94 186 PRO A CA 1
ATOM 1398 C C . PRO A 1 186 ? 13.167 -11.686 1.359 1.00 80.94 186 PRO A C 1
ATOM 1400 O O . PRO A 1 186 ? 13.790 -12.666 1.758 1.00 80.94 186 PRO A O 1
ATOM 1403 N N . ILE A 1 187 ? 12.823 -11.532 0.081 1.00 76.75 187 ILE A N 1
ATOM 1404 C CA . ILE A 1 187 ? 13.266 -12.416 -1.012 1.00 76.75 187 ILE A CA 1
ATOM 1405 C C . ILE A 1 187 ? 14.337 -11.708 -1.856 1.00 76.75 187 ILE A C 1
ATOM 1407 O O . ILE A 1 187 ? 15.237 -12.341 -2.406 1.00 76.75 187 ILE A O 1
ATOM 1411 N N . ALA A 1 188 ? 14.262 -10.380 -1.966 1.00 63.09 188 ALA A N 1
ATOM 1412 C CA . ALA A 1 188 ? 15.226 -9.576 -2.701 1.00 63.09 188 ALA A CA 1
ATOM 1413 C C . ALA A 1 188 ? 16.403 -9.180 -1.797 1.00 63.09 188 ALA A C 1
ATOM 1415 O O . ALA A 1 188 ? 16.237 -8.377 -0.881 1.00 63.09 188 ALA A O 1
ATOM 1416 N N . GLY A 1 189 ? 17.597 -9.692 -2.109 1.00 58.03 189 GLY A N 1
ATOM 1417 C CA . GLY A 1 189 ? 18.841 -9.335 -1.417 1.00 58.03 189 GLY A CA 1
ATOM 1418 C C . GLY A 1 189 ? 19.337 -10.338 -0.369 1.00 58.03 189 GLY A C 1
ATOM 1419 O O . GLY A 1 189 ? 20.176 -9.949 0.441 1.00 58.03 189 GLY A O 1
ATOM 1420 N N . ALA A 1 190 ? 18.840 -11.582 -0.389 1.00 43.56 190 ALA A N 1
ATOM 1421 C CA . ALA A 1 190 ? 19.522 -12.720 0.237 1.00 43.56 190 ALA A CA 1
ATOM 1422 C C . ALA A 1 190 ? 20.769 -13.134 -0.563 1.00 43.56 190 ALA A C 1
ATOM 1424 O O . ALA A 1 190 ? 20.729 -13.019 -1.814 1.00 43.56 190 ALA A O 1
#

Foldseek 3Di:
DDDPDDDDDDDCVVCVVVVVVVVVVVVVVLVCVLVVQCPDVVRDHSDPDFCQAQWFKKWKKFFDDDDDDQVLLVVLLVVLPQPDWDWDQDPVDNRIIIITGGFDDPPDDPPAPDDDDDDDDDDDDDDDDDDDDDPVVVSQVVRQVVRVVSSLSSCCVVFHEDDPPDDQVRDPRHGMYGPDMDIHDHNHRD

Sequence (190 aa):
MFEFFGKINVDWMGLRKPLIAISILILLAGLISTIGRQLTPGGTDAFNLGVDFRGGTVITAKFKGQKPSEDEIRTALQNIGITDPLIQASTDKTDEVLIKVPLFENTETSPASQSTTDTNAQTANANSNTSSQPVENEQEKNQINQGRASVKLALDTFGKEAEASRNLDEDEAAAYKIVGTDSVGPIAGA

pLDDT: mean 78.0, std 19.72, range [30.73, 97.06]